Protein AF-A0A7R9LV28-F1 (afdb_monomer_lite)

Sequence (227 aa):
APESDNLCSSLAKISDCIYLNLFDEVILDSGETITSDGQKVIHKRTERRWLGSLKIPFSTLYLNSKIEGTFSLSTPLVLLGYEYDNKSYLLGSDTTTKDTSKQTYLTLFVTIDPSLQLPEPLVIKCDTIESESLELYAKKWQNKLKQEFPNRSIKTLAVNMEAKSVLVCRYLRPLKPPEDFLANFNVTNDIMARLARFVSLIPKVPDSVALPGVCDIWCACDQFLDM

pLDDT: mean 78.21, std 14.03, range [37.19, 95.88]

Organism: NCBI:txid1979941

InterPro domains:
  IPR052434 Tectonic-like complex component protein [PTHR20837] (5-227)

Structure (mmCIF, N/CA/C/O backbone):
data_AF-A0A7R9LV28-F1
#
_entry.id   AF-A0A7R9LV28-F1
#
loop_
_atom_site.group_PDB
_atom_site.id
_atom_site.type_symbol
_atom_site.label_atom_id
_atom_site.label_alt_id
_atom_site.label_comp_id
_atom_site.label_asym_id
_atom_site.label_entity_id
_atom_site.label_seq_id
_atom_site.pdbx_PDB_ins_code
_atom_site.Cartn_x
_atom_site.Cartn_y
_atom_site.Cartn_z
_atom_site.occupancy
_atom_site.B_iso_or_equiv
_atom_site.auth_seq_id
_atom_site.auth_comp_id
_atom_site.auth_asym_id
_atom_site.auth_atom_id
_atom_site.pdbx_PDB_model_num
ATOM 1 N N . ALA A 1 1 ? -14.889 31.385 -2.221 1.00 37.19 1 ALA A N 1
ATOM 2 C CA . ALA A 1 1 ? -14.885 30.833 -3.589 1.00 37.19 1 ALA A CA 1
ATOM 3 C C . ALA A 1 1 ? -14.883 29.313 -3.456 1.00 37.19 1 ALA A C 1
ATOM 5 O O . ALA A 1 1 ? -14.012 28.835 -2.748 1.00 37.19 1 ALA A O 1
ATOM 6 N N . PRO A 1 2 ? -15.859 28.576 -4.015 1.00 40.22 2 PRO A N 1
ATOM 7 C CA . PRO A 1 2 ? -16.052 27.150 -3.729 1.00 40.22 2 PRO A CA 1
ATOM 8 C C . PRO A 1 2 ? -15.358 26.189 -4.718 1.00 40.22 2 PRO A C 1
ATOM 10 O O . PRO A 1 2 ? -15.573 24.985 -4.647 1.00 40.22 2 PRO A O 1
ATOM 13 N N . GLU A 1 3 ? -14.540 26.686 -5.653 1.00 45.78 3 GLU A N 1
ATOM 14 C CA . GLU A 1 3 ? -13.923 25.845 -6.698 1.00 45.78 3 GLU A CA 1
ATOM 15 C C . GLU A 1 3 ? -12.544 25.263 -6.335 1.00 45.78 3 GLU A C 1
ATOM 17 O O . GLU A 1 3 ? -12.123 24.286 -6.950 1.00 45.78 3 GLU A O 1
ATOM 22 N N . SER A 1 4 ? -11.849 25.797 -5.322 1.00 50.22 4 SER A N 1
ATOM 23 C CA . SER A 1 4 ? -10.518 25.312 -4.911 1.00 50.22 4 SER A CA 1
ATOM 24 C C . SER A 1 4 ? -10.549 23.927 -4.260 1.00 50.22 4 SER A C 1
ATOM 26 O O . SER A 1 4 ? -9.653 23.111 -4.478 1.00 50.22 4 SER A O 1
ATOM 28 N N . ASP A 1 5 ? -11.602 23.636 -3.499 1.00 48.91 5 ASP A N 1
ATOM 29 C CA . ASP A 1 5 ? -11.660 22.446 -2.641 1.00 48.91 5 ASP A CA 1
ATOM 30 C C . ASP A 1 5 ? -11.981 21.176 -3.457 1.00 48.91 5 ASP A C 1
ATOM 32 O O . ASP A 1 5 ? -11.584 20.055 -3.116 1.00 48.91 5 ASP A O 1
ATOM 36 N N . ASN A 1 6 ? -12.625 21.357 -4.615 1.00 54.28 6 ASN A N 1
ATOM 37 C CA . ASN A 1 6 ? -12.950 20.281 -5.553 1.00 54.28 6 ASN A CA 1
ATOM 38 C C . ASN A 1 6 ? -11.723 19.783 -6.339 1.00 54.28 6 ASN A C 1
ATOM 40 O O . ASN A 1 6 ? -11.687 18.621 -6.750 1.00 54.28 6 ASN A O 1
ATOM 44 N N . LEU A 1 7 ? -10.695 20.620 -6.525 1.00 59.03 7 LEU A N 1
ATOM 45 C CA . LEU A 1 7 ? -9.478 20.251 -7.257 1.00 59.03 7 LEU A CA 1
ATOM 46 C C . LEU A 1 7 ? -8.587 19.312 -6.431 1.00 59.03 7 LEU A C 1
ATOM 48 O O . LEU A 1 7 ? -8.168 18.273 -6.936 1.00 59.03 7 LEU A O 1
ATOM 52 N N . CYS A 1 8 ? -8.360 19.609 -5.148 1.00 56.81 8 CYS A N 1
ATOM 53 C CA . CYS A 1 8 ? -7.487 18.801 -4.281 1.00 56.81 8 CYS A CA 1
ATOM 54 C C . CYS A 1 8 ? -8.048 17.392 -4.027 1.00 56.81 8 CYS A C 1
ATOM 56 O O . CYS A 1 8 ? -7.330 16.393 -4.098 1.00 56.81 8 CYS A O 1
ATOM 58 N N . SER A 1 9 ? -9.360 17.293 -3.796 1.00 58.88 9 SER A N 1
ATOM 59 C CA . SER A 1 9 ? -10.040 16.004 -3.618 1.00 58.88 9 SER A CA 1
ATOM 60 C C . SER A 1 9 ? -10.085 15.167 -4.904 1.00 58.88 9 SER A C 1
ATOM 62 O O . SER A 1 9 ? -10.098 13.938 -4.831 1.00 58.88 9 SER A O 1
ATOM 64 N N . SER A 1 10 ? -10.065 15.809 -6.077 1.00 61.66 10 SER A N 1
ATOM 65 C CA . SER A 1 10 ? -9.986 15.135 -7.379 1.00 61.66 10 SER A CA 1
ATOM 66 C C . SER A 1 10 ? -8.561 14.683 -7.711 1.00 61.66 10 SER A C 1
ATOM 68 O O . SER A 1 10 ? -8.381 13.565 -8.186 1.00 61.66 10 SER A O 1
ATOM 70 N N . LEU A 1 11 ? -7.544 15.491 -7.388 1.00 63.56 11 LEU A N 1
ATOM 71 C CA . LEU A 1 11 ? -6.124 15.153 -7.570 1.00 63.56 11 LEU A CA 1
ATOM 72 C C . LEU A 1 11 ? -5.715 13.915 -6.759 1.00 63.56 11 LEU A C 1
ATOM 74 O O . LEU A 1 11 ? -4.973 13.071 -7.255 1.00 63.56 11 LEU A O 1
ATOM 78 N N . ALA A 1 12 ? -6.261 13.751 -5.550 1.00 60.94 12 ALA A N 1
ATOM 79 C CA . ALA A 1 12 ? -6.048 12.555 -4.732 1.00 60.94 12 ALA A CA 1
ATOM 80 C C . ALA A 1 12 ? -6.629 11.267 -5.354 1.00 60.94 12 ALA A C 1
ATOM 82 O O . ALA A 1 12 ? -6.190 10.168 -5.016 1.00 60.94 12 ALA A O 1
ATOM 83 N N . LYS A 1 13 ? -7.613 11.389 -6.254 1.00 64.69 13 LYS A N 1
ATOM 84 C CA . LYS A 1 13 ? -8.280 10.261 -6.926 1.00 64.69 13 LYS A CA 1
ATOM 85 C C . LYS A 1 13 ? -7.631 9.887 -8.260 1.00 64.69 13 LYS A C 1
ATOM 87 O O . LYS A 1 13 ? -8.055 8.913 -8.878 1.00 64.69 13 LYS A O 1
ATOM 92 N N . ILE A 1 14 ? -6.620 10.631 -8.707 1.00 73.81 14 ILE A N 1
ATOM 93 C CA . ILE A 1 14 ? -5.910 10.341 -9.953 1.00 73.81 14 ILE A CA 1
ATOM 94 C C . ILE A 1 14 ? -5.109 9.044 -9.792 1.00 73.81 14 ILE A C 1
ATOM 96 O O . ILE A 1 14 ? -4.224 8.933 -8.944 1.00 73.81 14 ILE A O 1
ATOM 100 N N . SER A 1 15 ? -5.412 8.063 -10.643 1.00 74.62 15 SER A N 1
ATOM 101 C CA . SER A 1 15 ? -4.705 6.779 -10.725 1.00 74.62 15 SER A CA 1
ATOM 102 C C . SER A 1 15 ? -3.521 6.793 -11.698 1.00 74.62 15 SER A C 1
ATOM 104 O O . SER A 1 15 ? -2.947 5.741 -11.992 1.00 74.62 15 SER A O 1
ATOM 106 N N . ASP A 1 16 ? -3.165 7.962 -12.226 1.00 84.56 16 ASP A N 1
ATOM 107 C CA . ASP A 1 16 ? -2.101 8.095 -13.213 1.00 84.56 16 ASP A CA 1
ATOM 108 C C . ASP A 1 16 ? -0.735 7.755 -12.623 1.00 84.56 16 ASP A C 1
ATOM 110 O O . ASP A 1 16 ? -0.469 7.857 -11.421 1.00 84.56 16 ASP A O 1
ATOM 114 N N . CYS A 1 17 ? 0.150 7.310 -13.505 1.00 89.00 17 CYS A N 1
ATOM 115 C CA . CYS A 1 17 ? 1.498 6.906 -13.155 1.00 89.00 17 CYS A CA 1
ATOM 116 C C . CYS A 1 17 ? 2.500 7.653 -14.028 1.00 89.00 17 CYS A C 1
ATOM 118 O O . CYS A 1 17 ? 2.317 7.789 -15.236 1.00 89.00 17 CYS A O 1
ATOM 120 N N . ILE A 1 18 ? 3.585 8.084 -13.401 1.00 90.50 18 ILE A N 1
ATOM 121 C CA . ILE A 1 18 ? 4.767 8.611 -14.061 1.00 90.50 18 ILE A CA 1
ATOM 122 C C . ILE A 1 18 ? 5.617 7.412 -14.477 1.00 90.50 18 ILE A C 1
ATOM 124 O O . ILE A 1 18 ? 5.968 6.566 -13.648 1.00 90.50 18 ILE A O 1
ATOM 128 N N . TYR A 1 19 ? 5.932 7.336 -15.766 1.00 92.69 19 TYR A N 1
ATOM 129 C CA . TYR A 1 19 ? 6.785 6.298 -16.332 1.00 92.69 19 TYR A CA 1
ATOM 130 C C . TYR A 1 19 ? 8.141 6.894 -16.682 1.00 92.69 19 TYR A C 1
ATOM 132 O O . TYR A 1 19 ? 8.235 7.833 -17.470 1.00 92.69 19 TYR A O 1
ATOM 140 N N . LEU A 1 20 ? 9.195 6.322 -16.114 1.00 92.62 20 LEU A N 1
ATOM 141 C CA . LEU A 1 20 ? 10.574 6.649 -16.438 1.00 92.62 20 LEU A CA 1
ATOM 142 C C . LEU A 1 20 ? 11.165 5.455 -17.176 1.00 92.62 20 LEU A C 1
ATOM 144 O O . LEU A 1 20 ? 11.307 4.377 -16.605 1.00 92.62 20 LEU A O 1
ATOM 148 N N . ASN A 1 21 ? 11.473 5.640 -18.454 1.00 92.88 21 ASN A N 1
ATOM 149 C CA . ASN A 1 21 ? 12.026 4.592 -19.303 1.00 92.88 21 ASN A CA 1
ATOM 150 C C . ASN A 1 21 ? 13.490 4.904 -19.599 1.00 92.88 21 ASN A C 1
ATOM 152 O O . ASN A 1 21 ? 13.803 5.976 -20.117 1.00 92.88 21 ASN A O 1
ATOM 156 N N . LEU A 1 22 ? 14.370 3.959 -19.282 1.00 91.31 22 LEU A N 1
ATOM 157 C CA . LEU A 1 22 ? 15.793 4.059 -19.562 1.00 91.31 22 LEU A CA 1
ATOM 158 C C . LEU A 1 22 ? 16.082 3.431 -20.925 1.00 91.31 22 LEU A C 1
ATOM 160 O O . LEU A 1 22 ? 15.757 2.263 -21.157 1.00 91.31 22 LEU A O 1
ATOM 164 N N . PHE A 1 23 ? 16.714 4.202 -21.806 1.00 90.75 23 PHE A N 1
ATOM 165 C CA . PHE A 1 23 ? 17.179 3.736 -23.105 1.00 90.75 23 PHE A CA 1
ATOM 166 C C . PHE A 1 23 ? 18.669 4.021 -23.266 1.00 90.75 23 PHE A C 1
ATOM 168 O O . PHE A 1 23 ? 19.149 5.062 -22.825 1.00 90.75 23 PHE A O 1
ATOM 175 N N . ASP A 1 24 ? 19.362 3.112 -23.937 1.00 88.69 24 ASP A N 1
ATOM 176 C CA . ASP A 1 24 ? 20.689 3.339 -24.494 1.00 88.69 24 ASP A CA 1
ATOM 177 C C . ASP A 1 24 ? 20.551 3.815 -25.947 1.00 88.69 24 ASP A C 1
ATOM 179 O O . ASP A 1 24 ? 19.857 3.182 -26.751 1.00 88.69 24 ASP A O 1
ATOM 183 N N . GLU A 1 25 ? 21.161 4.952 -26.271 1.00 89.31 25 GLU A N 1
ATOM 184 C CA . GLU A 1 25 ? 21.106 5.561 -27.600 1.00 89.31 25 GLU A CA 1
ATOM 185 C C . GLU A 1 25 ? 22.371 5.204 -28.383 1.00 89.31 25 GLU A C 1
ATOM 187 O O . GLU A 1 25 ? 23.469 5.657 -28.069 1.00 89.31 25 GLU A O 1
ATOM 192 N N . VAL A 1 26 ? 22.208 4.393 -29.429 1.00 85.62 26 VAL A N 1
ATOM 193 C CA . VAL A 1 26 ? 23.308 3.896 -30.261 1.00 85.62 26 VAL A CA 1
ATOM 194 C C . VAL A 1 26 ? 23.166 4.458 -31.670 1.00 85.62 26 VAL A C 1
ATOM 196 O O . VAL A 1 26 ? 22.122 4.319 -32.305 1.00 85.62 26 VAL A O 1
ATOM 199 N N . ILE A 1 27 ? 24.227 5.080 -32.181 1.00 85.56 27 ILE A N 1
ATOM 200 C CA . ILE A 1 27 ? 24.279 5.602 -33.550 1.00 85.56 27 ILE A CA 1
ATOM 201 C C . ILE A 1 27 ? 24.947 4.546 -34.433 1.00 85.56 27 ILE A C 1
ATOM 203 O O . ILE A 1 27 ? 26.112 4.211 -34.231 1.00 85.56 27 ILE A O 1
ATOM 207 N N . LEU A 1 28 ? 24.206 4.017 -35.403 1.00 79.62 28 LEU A N 1
ATOM 208 C CA . LEU A 1 28 ? 24.693 3.066 -36.396 1.00 79.62 28 LEU A CA 1
ATOM 209 C C . LEU A 1 28 ? 24.922 3.771 -37.730 1.00 79.62 28 LEU A C 1
ATOM 211 O O . LEU A 1 28 ? 24.006 4.374 -38.293 1.00 79.62 28 LEU A O 1
ATOM 215 N N . ASP A 1 29 ? 26.121 3.636 -38.280 1.00 78.44 29 ASP A N 1
ATOM 216 C CA . ASP A 1 29 ? 26.412 4.095 -39.634 1.00 78.44 29 ASP A CA 1
ATOM 217 C C . ASP A 1 29 ? 25.862 3.058 -40.629 1.00 78.44 29 ASP A C 1
ATOM 219 O O . ASP A 1 29 ? 26.406 1.969 -40.814 1.00 78.44 29 ASP A O 1
ATOM 223 N N . SER A 1 30 ? 24.733 3.381 -41.256 1.00 63.47 30 SER A N 1
ATOM 224 C CA . SER A 1 30 ? 24.089 2.580 -42.301 1.00 63.47 30 SER A CA 1
ATOM 225 C C . SER A 1 30 ? 24.768 2.816 -43.651 1.00 63.47 30 SER A C 1
ATOM 227 O O . SER A 1 30 ? 24.154 3.316 -44.585 1.00 63.47 30 SER A O 1
ATOM 229 N N . GLY A 1 31 ? 26.045 2.447 -43.748 1.00 62.38 31 GLY A N 1
ATOM 230 C CA . GLY A 1 31 ? 26.800 2.435 -45.000 1.00 62.38 31 GLY A CA 1
ATOM 231 C C . GLY A 1 31 ? 27.004 3.799 -45.672 1.00 62.38 31 GLY A C 1
ATOM 232 O O . GLY A 1 31 ? 26.450 4.834 -45.298 1.00 62.38 31 GLY A O 1
ATOM 233 N N . GLU A 1 32 ? 27.857 3.786 -46.691 1.00 62.47 32 GLU A N 1
ATOM 234 C CA . GLU A 1 32 ? 28.204 4.958 -47.487 1.00 62.47 32 GLU A CA 1
ATOM 235 C C . GLU A 1 32 ? 27.597 4.782 -48.878 1.00 62.47 32 GLU A C 1
ATOM 237 O O . GLU A 1 32 ? 27.929 3.834 -49.589 1.00 62.47 32 GLU A O 1
ATOM 242 N N . THR A 1 33 ? 26.705 5.684 -49.279 1.00 61.28 33 THR A N 1
ATOM 243 C CA . THR A 1 33 ? 26.188 5.717 -50.651 1.00 61.28 33 THR A CA 1
ATOM 244 C C . THR A 1 33 ? 26.814 6.891 -51.383 1.00 61.28 33 THR A C 1
ATOM 246 O O . THR A 1 33 ? 26.718 8.039 -50.941 1.00 61.28 33 THR A O 1
ATOM 249 N N . ILE A 1 34 ? 27.472 6.603 -52.503 1.00 61.12 34 ILE A N 1
ATOM 250 C CA . ILE A 1 34 ? 27.993 7.624 -53.411 1.00 61.12 34 ILE A CA 1
ATOM 251 C C . ILE A 1 34 ? 26.838 8.013 -54.336 1.00 61.12 34 ILE A C 1
ATOM 253 O O . ILE A 1 34 ? 26.298 7.159 -55.040 1.00 61.12 34 ILE A O 1
ATOM 257 N N . THR A 1 35 ? 26.420 9.277 -54.302 1.00 63.72 35 THR A N 1
ATOM 258 C CA . THR A 1 35 ? 25.420 9.790 -55.247 1.00 63.72 35 THR A CA 1
ATOM 259 C C . THR A 1 35 ? 26.025 9.897 -56.649 1.00 63.72 35 THR A C 1
ATOM 261 O O . THR A 1 35 ? 27.246 9.918 -56.810 1.00 63.72 35 THR A O 1
ATOM 264 N N . SER A 1 36 ? 25.184 9.982 -57.684 1.00 61.97 36 SER A N 1
ATOM 265 C CA . SER A 1 36 ? 25.622 10.115 -59.086 1.00 61.97 36 SER A CA 1
ATOM 266 C C . SER A 1 36 ? 26.567 11.299 -59.339 1.00 61.97 36 SER A C 1
ATOM 268 O O . SER A 1 36 ? 27.331 11.266 -60.298 1.00 61.97 36 SER A O 1
ATOM 270 N N . ASP A 1 37 ? 26.559 12.296 -58.449 1.00 70.19 37 ASP A N 1
ATOM 271 C CA . ASP A 1 37 ? 27.374 13.515 -58.517 1.00 70.19 37 ASP A CA 1
ATOM 272 C C . ASP A 1 37 ? 28.706 13.398 -57.741 1.00 70.19 37 ASP A C 1
ATOM 274 O O . ASP A 1 37 ? 29.388 14.393 -57.497 1.00 70.19 37 ASP A O 1
ATOM 278 N N . GLY A 1 38 ? 29.087 12.188 -57.314 1.00 67.06 38 GLY A N 1
ATOM 279 C CA . GLY A 1 38 ? 30.355 11.919 -56.625 1.00 67.06 38 GLY A CA 1
ATOM 280 C C . GLY A 1 38 ? 30.395 12.371 -55.162 1.00 67.06 38 GLY A C 1
ATOM 281 O O . GLY A 1 38 ? 31.453 12.323 -54.533 1.00 67.06 38 GLY A O 1
ATOM 282 N N . GLN A 1 39 ? 29.261 12.794 -54.595 1.00 62.56 39 GLN A N 1
ATOM 283 C CA . GLN A 1 39 ? 29.174 13.171 -53.187 1.00 62.56 39 GLN A CA 1
ATOM 284 C C . GLN A 1 39 ? 28.935 11.942 -52.311 1.00 62.56 39 GLN A C 1
ATOM 286 O O . GLN A 1 39 ? 28.084 11.092 -52.581 1.00 62.56 39 GLN A O 1
ATOM 291 N N . LYS A 1 40 ? 29.707 11.859 -51.230 1.00 65.62 40 LYS A N 1
ATOM 292 C CA . LYS A 1 40 ? 29.640 10.775 -50.256 1.00 65.62 40 LYS A CA 1
ATOM 293 C C . LYS A 1 40 ? 28.579 11.103 -49.207 1.00 65.62 40 LYS A C 1
ATOM 295 O O . LYS A 1 40 ? 28.798 11.970 -48.364 1.00 65.62 40 LYS A O 1
ATOM 300 N N . VAL A 1 41 ? 27.438 10.418 -49.255 1.00 69.94 41 VAL A N 1
ATOM 301 C CA . VAL A 1 41 ? 26.368 10.566 -48.261 1.00 69.94 41 VAL A CA 1
ATOM 302 C C . VAL A 1 41 ? 26.508 9.449 -47.231 1.00 69.94 41 VAL A C 1
ATOM 304 O O . VAL A 1 41 ? 26.434 8.267 -47.566 1.00 69.94 41 VAL A O 1
ATOM 307 N N . ILE A 1 42 ? 26.752 9.834 -45.977 1.00 72.25 42 ILE A N 1
ATOM 308 C CA . ILE A 1 42 ? 26.813 8.911 -44.839 1.00 72.25 42 ILE A CA 1
ATOM 309 C C . ILE A 1 42 ? 25.424 8.873 -44.210 1.00 72.25 42 ILE A C 1
ATOM 311 O O . ILE A 1 42 ? 24.957 9.877 -43.666 1.00 72.25 42 ILE A O 1
ATOM 315 N N . HIS A 1 43 ? 24.766 7.719 -44.267 1.00 74.12 43 HIS A N 1
ATOM 316 C CA . HIS A 1 43 ? 23.484 7.530 -43.602 1.00 74.12 43 HIS A CA 1
ATOM 317 C C . HIS A 1 43 ? 23.723 7.082 -42.161 1.00 74.12 43 HIS A C 1
ATOM 319 O O . HIS A 1 43 ? 24.151 5.961 -41.920 1.00 74.12 43 HIS A O 1
ATOM 325 N N . LYS A 1 44 ? 23.435 7.948 -41.186 1.00 79.38 44 LYS A N 1
ATOM 326 C CA . LYS A 1 44 ? 23.453 7.581 -39.763 1.00 79.38 44 LYS A CA 1
ATOM 327 C C . LYS A 1 44 ? 22.041 7.259 -39.293 1.00 79.38 44 LYS A C 1
ATOM 329 O O . LYS A 1 44 ? 21.120 8.035 -39.539 1.00 79.38 44 LYS A O 1
ATOM 334 N N . ARG A 1 45 ? 21.868 6.129 -38.609 1.00 79.19 45 ARG A N 1
ATOM 335 C CA . ARG A 1 45 ? 20.614 5.708 -37.980 1.00 79.19 45 ARG A CA 1
ATOM 336 C C . ARG A 1 45 ? 20.796 5.671 -36.470 1.00 79.19 45 ARG A C 1
ATOM 338 O O . ARG A 1 45 ? 21.621 4.922 -35.964 1.00 79.19 45 ARG A O 1
ATOM 345 N N . THR A 1 46 ? 19.987 6.438 -35.755 1.00 84.62 46 THR A N 1
ATOM 346 C CA . THR A 1 46 ? 19.921 6.377 -34.293 1.00 84.62 46 THR A CA 1
ATOM 347 C C . THR A 1 46 ? 18.949 5.280 -33.861 1.00 84.62 46 THR A C 1
ATOM 349 O O . THR A 1 46 ? 17.792 5.266 -34.287 1.00 84.62 46 THR A O 1
ATOM 352 N N . GLU A 1 47 ? 19.399 4.372 -33.001 1.00 85.69 47 GLU A N 1
ATOM 353 C CA . GLU A 1 47 ? 18.583 3.349 -32.349 1.00 85.69 47 GLU A CA 1
ATOM 354 C C . GLU A 1 47 ? 18.499 3.604 -30.842 1.00 85.69 47 GLU A C 1
ATOM 356 O O . GLU A 1 47 ? 19.462 4.045 -30.219 1.00 85.69 47 GLU A O 1
ATOM 361 N N . ARG A 1 48 ? 17.340 3.306 -30.243 1.00 87.50 48 ARG A N 1
ATOM 362 C CA . ARG A 1 48 ? 17.113 3.398 -28.794 1.00 87.50 48 ARG A CA 1
ATOM 363 C C . ARG A 1 48 ? 16.818 2.012 -28.242 1.00 87.50 48 ARG A C 1
ATOM 365 O O . ARG A 1 48 ? 15.748 1.460 -28.499 1.00 87.50 48 ARG A O 1
ATOM 372 N N . ARG A 1 49 ? 17.759 1.444 -27.492 1.00 88.19 49 ARG A N 1
ATOM 373 C CA . ARG A 1 49 ? 17.636 0.123 -26.864 1.00 88.19 49 ARG A CA 1
ATOM 374 C C . ARG A 1 49 ? 17.086 0.285 -25.459 1.00 88.19 49 ARG A C 1
ATOM 376 O O . ARG A 1 49 ? 17.673 0.981 -24.644 1.00 88.19 49 ARG A O 1
ATOM 383 N N . TRP A 1 50 ? 15.944 -0.325 -25.174 1.00 89.12 50 TRP A N 1
ATOM 384 C CA . TRP A 1 50 ? 15.316 -0.215 -23.859 1.00 89.12 50 TRP A CA 1
ATOM 385 C C . TRP A 1 50 ? 16.054 -1.069 -22.820 1.00 89.12 50 TRP A C 1
ATOM 387 O O . TRP A 1 50 ? 16.262 -2.261 -23.040 1.00 89.12 50 TRP A O 1
ATOM 397 N N . LEU A 1 51 ? 16.429 -0.462 -21.693 1.00 88.81 51 LEU A N 1
ATOM 398 C CA . LEU A 1 51 ? 17.171 -1.114 -20.607 1.00 88.81 51 LEU A CA 1
ATOM 399 C C . LEU A 1 51 ? 16.295 -1.423 -19.392 1.00 88.81 51 LEU A C 1
ATOM 401 O O . LEU A 1 51 ? 16.565 -2.374 -18.662 1.00 88.81 51 LEU A O 1
ATOM 405 N N . GLY A 1 52 ? 15.249 -0.632 -19.164 1.00 90.56 52 GLY A N 1
ATOM 406 C CA . GLY A 1 52 ? 14.339 -0.837 -18.047 1.00 90.56 52 GLY A CA 1
ATOM 407 C C . GLY A 1 52 ? 13.347 0.302 -17.862 1.00 90.56 52 GLY A C 1
ATOM 408 O O . GLY A 1 52 ? 13.433 1.351 -18.505 1.00 90.56 52 GLY A O 1
ATOM 409 N N . SER A 1 53 ? 12.393 0.090 -16.962 1.00 93.19 53 SER A N 1
ATOM 410 C CA . SER A 1 53 ? 11.371 1.079 -16.619 1.00 93.19 53 SER A CA 1
ATOM 411 C C . SER A 1 53 ? 11.186 1.217 -15.114 1.00 93.19 53 SER A C 1
ATOM 413 O O . SER A 1 53 ? 11.364 0.263 -14.358 1.00 93.19 53 SER A O 1
ATOM 415 N N . LEU A 1 54 ? 10.794 2.408 -14.681 1.00 93.56 54 LEU A N 1
ATOM 416 C CA . LEU A 1 54 ? 10.341 2.697 -13.330 1.00 93.56 54 LEU A CA 1
ATOM 417 C C . LEU A 1 54 ? 8.955 3.331 -13.406 1.00 93.56 54 LEU A C 1
ATOM 419 O O . LEU A 1 54 ? 8.717 4.254 -14.186 1.00 93.56 54 LEU A O 1
ATOM 423 N N . LYS A 1 55 ? 8.043 2.820 -12.583 1.00 92.88 55 LYS A N 1
ATOM 424 C CA . LYS A 1 55 ? 6.663 3.288 -12.488 1.00 92.88 55 LYS A CA 1
ATOM 425 C C . LYS A 1 55 ? 6.451 3.920 -11.119 1.00 92.88 55 LYS A C 1
ATOM 427 O O . LYS A 1 55 ? 6.542 3.229 -10.108 1.00 92.88 55 LYS A O 1
ATOM 432 N N . ILE A 1 56 ? 6.135 5.211 -11.098 1.00 90.44 56 ILE A N 1
ATOM 433 C CA . ILE A 1 56 ? 5.853 5.965 -9.874 1.00 90.44 56 ILE A CA 1
ATOM 434 C C . ILE A 1 56 ? 4.399 6.447 -9.937 1.00 90.44 56 ILE A C 1
ATOM 436 O O . ILE A 1 56 ? 4.077 7.259 -10.804 1.00 90.44 56 ILE A O 1
ATOM 440 N N . PRO A 1 57 ? 3.494 5.971 -9.064 1.00 89.56 57 PRO A N 1
ATOM 441 C CA . PRO A 1 57 ? 2.135 6.502 -8.994 1.00 89.56 57 PRO A CA 1
ATOM 442 C C . PRO A 1 57 ? 2.147 8.001 -8.677 1.00 89.56 57 PRO A C 1
ATOM 444 O O . PRO A 1 57 ? 2.844 8.437 -7.757 1.00 89.56 57 PRO A O 1
ATOM 447 N N . PHE A 1 58 ? 1.354 8.793 -9.404 1.00 86.50 58 PHE A N 1
ATOM 448 C CA . PHE A 1 58 ? 1.276 10.239 -9.180 1.00 86.50 58 PHE A CA 1
ATOM 449 C C . PHE A 1 58 ? 0.827 10.562 -7.750 1.00 86.50 58 PHE A C 1
ATOM 451 O O . PHE A 1 58 ? 1.371 11.469 -7.128 1.00 86.50 58 PHE A O 1
ATOM 458 N N . SER A 1 59 ? -0.080 9.760 -7.186 1.00 81.44 59 SER A N 1
ATOM 459 C CA . SER A 1 59 ? -0.529 9.883 -5.795 1.00 81.44 59 SER A CA 1
ATOM 460 C C . SER A 1 59 ? 0.621 9.848 -4.784 1.00 81.44 59 SER A C 1
ATOM 462 O O . SER A 1 59 ? 0.600 10.592 -3.808 1.00 81.44 59 SER A O 1
ATOM 464 N N . THR A 1 60 ? 1.664 9.045 -5.024 1.00 82.75 60 THR A N 1
ATOM 465 C CA . THR A 1 60 ? 2.851 8.999 -4.159 1.00 82.75 60 THR A CA 1
ATOM 466 C C . THR A 1 60 ? 3.628 10.309 -4.204 1.00 82.75 60 THR A C 1
ATOM 468 O O . THR A 1 60 ? 4.078 10.781 -3.161 1.00 82.75 60 THR A O 1
ATOM 471 N N . LEU A 1 61 ? 3.777 10.907 -5.388 1.00 86.00 61 LEU A N 1
ATOM 472 C CA . LEU A 1 61 ? 4.468 12.185 -5.546 1.00 86.00 61 LEU A CA 1
ATOM 473 C C . LEU A 1 61 ? 3.627 13.345 -4.992 1.00 86.00 61 LEU A C 1
ATOM 475 O O . LEU A 1 61 ? 4.166 14.222 -4.325 1.00 86.00 61 LEU A O 1
ATOM 479 N N . TYR A 1 62 ? 2.311 13.312 -5.207 1.00 82.44 62 TYR A N 1
ATOM 480 C CA . TYR A 1 62 ? 1.370 14.308 -4.704 1.00 82.44 62 TYR A CA 1
ATOM 481 C C . TYR A 1 62 ? 1.307 14.329 -3.172 1.00 82.44 62 TYR A C 1
ATOM 483 O O . TYR A 1 62 ? 1.398 15.400 -2.584 1.00 82.44 62 TYR A O 1
ATOM 491 N N . LEU A 1 63 ? 1.222 13.162 -2.518 1.00 78.44 63 LEU A N 1
ATOM 492 C CA . LEU A 1 63 ? 1.122 13.069 -1.055 1.00 78.44 63 LEU A CA 1
ATOM 493 C C . LEU A 1 63 ? 2.433 13.397 -0.327 1.00 78.44 63 LEU A C 1
ATOM 495 O O . LEU A 1 63 ? 2.396 13.936 0.776 1.00 78.44 63 LEU A O 1
ATOM 499 N N . ASN A 1 64 ? 3.584 13.058 -0.917 1.00 79.62 64 ASN A N 1
ATOM 500 C CA . ASN A 1 64 ? 4.889 13.269 -0.280 1.00 79.62 64 ASN A CA 1
ATOM 501 C C . ASN A 1 64 ? 5.567 14.585 -0.695 1.00 79.62 64 ASN A C 1
ATOM 503 O O . ASN A 1 64 ? 6.592 14.941 -0.110 1.00 79.62 64 ASN A O 1
ATOM 507 N N . SER A 1 65 ? 5.039 15.288 -1.706 1.00 81.00 65 SER A N 1
ATOM 508 C CA . SER A 1 65 ? 5.583 16.495 -2.367 1.00 81.00 65 SER A CA 1
ATOM 509 C C . SER A 1 65 ? 6.958 16.334 -3.032 1.00 81.00 65 SER A C 1
ATOM 511 O O . SER A 1 65 ? 7.277 17.034 -3.995 1.00 81.00 65 SER A O 1
ATOM 513 N N . LYS A 1 66 ? 7.781 15.412 -2.531 1.00 87.88 66 LYS A N 1
ATOM 514 C CA . LYS A 1 66 ? 9.107 15.066 -3.018 1.00 87.88 66 LYS A CA 1
ATOM 515 C C . LYS A 1 66 ? 9.341 13.565 -2.908 1.00 87.88 66 LYS A C 1
ATOM 517 O O . LYS A 1 66 ? 8.912 12.919 -1.952 1.00 87.88 66 LYS A O 1
ATOM 522 N N . ILE A 1 67 ? 10.068 13.028 -3.874 1.00 89.38 67 ILE A N 1
ATOM 523 C CA . ILE A 1 67 ? 10.567 11.658 -3.874 1.00 89.38 67 ILE A CA 1
ATOM 524 C C . ILE A 1 67 ? 12.069 11.740 -4.111 1.00 89.38 67 ILE A C 1
ATOM 526 O O . ILE A 1 67 ? 12.512 12.238 -5.141 1.00 89.38 67 ILE A O 1
ATOM 530 N N . GLU A 1 68 ? 12.843 11.252 -3.151 1.00 92.12 68 GLU A N 1
ATOM 531 C CA . GLU A 1 68 ? 14.299 11.216 -3.214 1.00 92.12 68 GLU A CA 1
ATOM 532 C C . GLU A 1 68 ? 14.766 9.826 -2.799 1.00 92.12 68 GLU A C 1
ATOM 534 O O . GLU A 1 68 ? 14.352 9.312 -1.757 1.00 92.12 68 GLU A O 1
ATOM 539 N N . GLY A 1 69 ? 15.594 9.196 -3.625 1.00 88.56 69 GLY A N 1
ATOM 540 C CA . GLY A 1 69 ? 16.122 7.881 -3.302 1.00 88.56 69 GLY A CA 1
ATOM 541 C C . GLY A 1 69 ? 16.716 7.143 -4.488 1.00 88.56 69 GLY A C 1
ATOM 542 O O . GLY A 1 69 ? 16.770 7.640 -5.612 1.00 88.56 69 GLY A O 1
ATOM 543 N N . THR A 1 70 ? 17.173 5.927 -4.202 1.00 89.31 70 THR A N 1
ATOM 544 C CA . THR A 1 70 ? 17.682 4.984 -5.199 1.00 89.31 70 THR A CA 1
ATOM 545 C C . THR A 1 70 ? 16.621 3.921 -5.449 1.00 89.31 70 THR A C 1
ATOM 547 O O . THR A 1 70 ? 16.229 3.207 -4.528 1.00 89.31 70 THR A O 1
ATOM 550 N N . PHE A 1 71 ? 16.153 3.824 -6.690 1.00 90.12 71 PHE A N 1
ATOM 551 C CA . PHE A 1 71 ? 15.068 2.935 -7.092 1.00 90.12 71 PHE A CA 1
ATOM 552 C C . PHE A 1 71 ? 15.598 1.839 -8.006 1.00 90.12 71 PHE A C 1
ATOM 554 O O . PHE A 1 71 ? 16.390 2.110 -8.908 1.00 90.12 71 PHE A O 1
ATOM 561 N N . SER A 1 72 ? 15.156 0.600 -7.799 1.00 89.62 72 SER A N 1
ATOM 562 C CA . SER A 1 72 ? 15.434 -0.479 -8.742 1.00 89.62 72 SER A CA 1
ATOM 563 C C . SER A 1 72 ? 14.534 -0.358 -9.971 1.00 89.62 72 SER A C 1
ATOM 565 O O . SER A 1 72 ? 13.329 -0.117 -9.870 1.00 89.62 72 SER A O 1
ATOM 567 N N . LEU A 1 73 ? 15.128 -0.518 -11.152 1.00 90.19 73 LEU A N 1
ATOM 568 C CA . LEU A 1 73 ? 14.404 -0.542 -12.416 1.00 90.19 73 LEU A CA 1
ATOM 569 C C . LEU A 1 73 ? 13.817 -1.935 -12.663 1.00 90.19 73 LEU A C 1
ATOM 571 O O . LEU A 1 73 ? 14.436 -2.959 -12.366 1.00 90.19 73 LEU A O 1
ATOM 575 N N . SER A 1 74 ? 12.638 -1.972 -13.278 1.00 90.00 74 SER A N 1
ATOM 576 C CA . SER A 1 74 ? 12.102 -3.173 -13.908 1.00 90.00 74 SER A CA 1
ATOM 577 C C . SER A 1 74 ? 12.819 -3.370 -15.241 1.00 90.00 74 SER A C 1
ATOM 579 O O . SER A 1 74 ? 12.503 -2.712 -16.236 1.00 90.00 74 SER A O 1
ATOM 581 N N . TH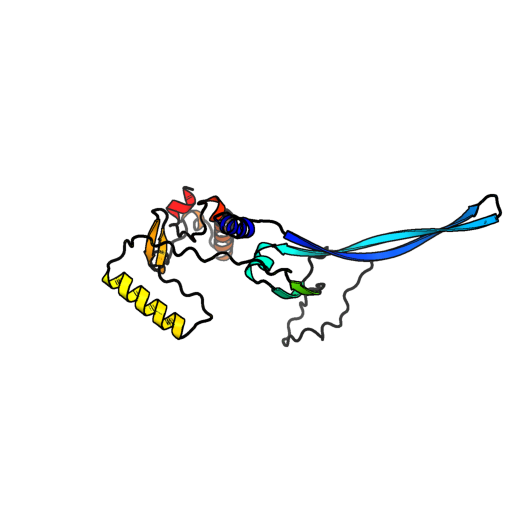R A 1 75 ? 13.837 -4.226 -15.227 1.00 87.62 75 THR A N 1
ATOM 582 C CA . THR A 1 75 ? 14.628 -4.613 -16.397 1.00 87.62 75 THR A CA 1
ATOM 583 C C . THR A 1 75 ? 14.093 -5.923 -16.994 1.00 87.62 75 THR A C 1
ATOM 585 O O . THR A 1 75 ? 13.456 -6.714 -16.288 1.00 87.62 75 THR A O 1
ATOM 588 N N . PRO A 1 76 ? 14.297 -6.178 -18.299 1.00 83.56 76 PRO A N 1
ATOM 589 C CA . PRO A 1 76 ? 13.950 -7.463 -18.892 1.00 83.56 76 PRO A CA 1
ATOM 590 C C . PRO A 1 76 ? 14.854 -8.571 -18.338 1.00 83.56 76 PRO A C 1
ATOM 592 O O . PRO A 1 76 ? 15.990 -8.324 -17.938 1.00 83.56 76 PRO A O 1
ATOM 595 N N . LEU A 1 77 ? 14.368 -9.817 -18.373 1.00 77.38 77 LEU A N 1
ATOM 596 C CA . LEU A 1 77 ? 15.106 -10.980 -17.857 1.00 77.38 77 LEU A CA 1
ATOM 597 C C . LEU A 1 77 ? 16.461 -11.196 -18.551 1.00 77.38 77 LEU A C 1
ATOM 599 O O . LEU A 1 77 ? 17.384 -11.734 -17.946 1.00 77.38 77 LEU A O 1
ATOM 603 N N . VAL A 1 78 ? 16.575 -10.786 -19.817 1.00 80.94 78 VAL A N 1
ATOM 604 C CA . VAL A 1 78 ? 17.795 -10.903 -20.619 1.00 80.94 78 VAL A CA 1
ATOM 605 C C . VAL A 1 78 ? 18.049 -9.577 -21.330 1.00 80.94 78 VAL A C 1
ATOM 607 O O . VAL A 1 78 ? 17.224 -9.132 -22.126 1.00 80.94 78 VAL A O 1
ATOM 610 N N . LEU A 1 79 ? 19.205 -8.967 -21.064 1.00 81.62 79 LEU A N 1
ATOM 611 C CA . LEU A 1 79 ? 19.706 -7.788 -21.771 1.00 81.62 79 LEU A CA 1
ATOM 612 C C . LEU A 1 79 ? 20.824 -8.221 -22.725 1.00 81.62 79 LEU A C 1
ATOM 614 O O . LEU A 1 79 ? 21.957 -8.460 -22.313 1.00 81.62 79 LEU A O 1
ATOM 618 N N . LEU A 1 80 ? 20.503 -8.367 -24.010 1.00 79.81 80 LEU A N 1
ATOM 619 C CA . LEU A 1 80 ? 21.473 -8.806 -25.015 1.00 79.81 80 LEU A CA 1
ATOM 620 C C . LEU A 1 80 ? 22.543 -7.729 -25.236 1.00 79.81 80 LEU A C 1
ATOM 622 O O . LEU A 1 80 ? 22.224 -6.609 -25.629 1.00 79.81 80 LEU A O 1
ATOM 626 N N . GLY A 1 81 ? 23.809 -8.087 -25.014 1.00 81.25 81 GLY A N 1
ATOM 627 C CA . GLY A 1 81 ? 24.948 -7.181 -25.189 1.00 81.25 81 GLY A CA 1
ATOM 628 C C . GLY A 1 81 ? 25.236 -6.265 -23.997 1.00 81.25 81 GLY A C 1
ATOM 629 O O . GLY A 1 81 ? 26.096 -5.399 -24.119 1.00 81.25 81 GLY A O 1
ATOM 630 N N . TYR A 1 82 ? 24.559 -6.461 -22.860 1.00 84.44 82 TYR A N 1
ATOM 631 C CA . TYR A 1 82 ? 24.835 -5.739 -21.619 1.00 84.44 82 TYR A CA 1
ATOM 632 C C . TYR A 1 82 ? 25.177 -6.724 -20.505 1.00 84.44 82 TYR A C 1
ATOM 634 O O . TYR A 1 82 ? 24.512 -7.745 -20.328 1.00 84.44 82 TYR A O 1
ATOM 642 N N . GLU A 1 83 ? 26.193 -6.388 -19.720 1.00 80.00 83 GLU A N 1
ATOM 643 C CA . GLU A 1 83 ? 26.597 -7.148 -18.544 1.00 80.00 83 GLU A CA 1
ATOM 644 C C . GLU A 1 83 ? 26.525 -6.253 -17.310 1.00 80.00 83 GLU A C 1
ATOM 646 O O . GLU A 1 83 ? 26.786 -5.051 -17.371 1.00 80.00 83 GLU A O 1
ATOM 651 N N . TYR A 1 84 ? 26.146 -6.842 -16.178 1.00 79.31 84 TYR A N 1
ATOM 652 C CA . TYR A 1 84 ? 26.165 -6.137 -14.903 1.00 79.31 84 TYR A CA 1
ATOM 653 C C . TYR A 1 84 ? 27.602 -6.05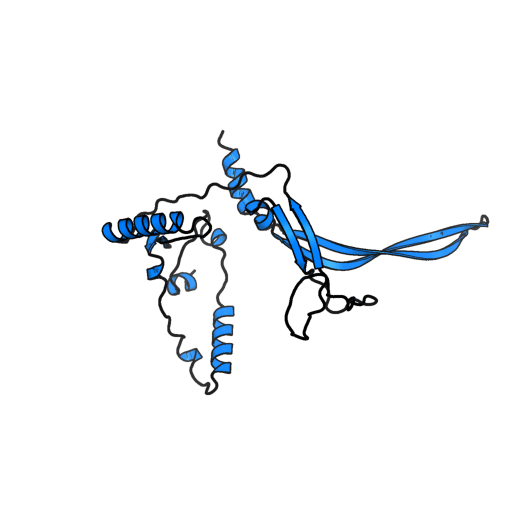0 -14.397 1.00 79.31 84 TYR A C 1
ATOM 655 O O . TYR A 1 84 ? 28.300 -7.064 -14.354 1.00 79.31 84 TYR A O 1
ATOM 663 N N . ASP A 1 85 ? 28.023 -4.857 -13.978 1.00 72.62 85 ASP A N 1
ATOM 664 C CA . ASP A 1 85 ? 29.326 -4.687 -13.344 1.00 72.62 85 ASP A CA 1
ATOM 665 C C . ASP A 1 85 ? 29.345 -5.417 -11.989 1.00 72.62 85 ASP A C 1
ATOM 667 O O . ASP A 1 85 ? 28.436 -5.274 -11.169 1.00 72.62 85 ASP A O 1
ATOM 671 N N . ASN A 1 86 ? 30.401 -6.188 -11.726 1.00 61.72 86 ASN A N 1
ATOM 672 C CA . ASN A 1 86 ? 30.578 -6.947 -10.480 1.00 61.72 86 ASN A CA 1
ATOM 673 C C . ASN A 1 86 ? 31.004 -6.049 -9.297 1.00 61.72 86 ASN A C 1
ATOM 675 O O . ASN A 1 86 ? 31.350 -6.540 -8.221 1.00 61.72 86 ASN A O 1
ATOM 679 N N . LYS A 1 87 ? 31.013 -4.726 -9.494 1.00 60.50 87 LYS A N 1
ATOM 680 C CA . LYS A 1 87 ? 31.467 -3.716 -8.537 1.00 60.50 87 LYS A CA 1
ATOM 681 C C . LYS A 1 87 ? 30.326 -3.164 -7.681 1.00 60.50 87 LYS A C 1
ATOM 683 O O . LYS A 1 87 ? 30.057 -1.967 -7.674 1.00 60.50 87 LYS A O 1
ATOM 688 N N . SER A 1 88 ? 29.654 -4.021 -6.919 1.00 54.66 88 SER A N 1
ATOM 689 C CA . SER A 1 88 ? 28.529 -3.642 -6.046 1.00 54.66 88 SER A CA 1
ATOM 690 C C . SER A 1 88 ? 28.941 -2.931 -4.737 1.00 54.66 88 SER A C 1
ATOM 692 O O . SER A 1 88 ? 28.253 -3.059 -3.729 1.00 54.66 88 SER A O 1
ATOM 694 N N . TYR A 1 89 ? 30.064 -2.201 -4.703 1.00 53.75 89 TYR A N 1
ATOM 695 C CA . TYR A 1 89 ? 30.672 -1.698 -3.454 1.00 53.75 89 TYR A CA 1
ATOM 696 C C . TYR A 1 89 ? 30.153 -0.332 -2.973 1.00 53.75 89 TYR A C 1
ATOM 698 O O . TYR A 1 89 ? 30.604 0.150 -1.938 1.00 53.75 89 TYR A O 1
ATOM 706 N N . LEU A 1 90 ? 29.269 0.334 -3.723 1.00 53.34 90 LEU A N 1
ATOM 707 C CA . LEU A 1 90 ? 28.867 1.721 -3.433 1.00 53.34 90 LEU A CA 1
ATOM 708 C C . LEU A 1 90 ? 27.501 1.863 -2.746 1.00 53.34 90 LEU A C 1
ATOM 710 O O . LEU A 1 90 ? 27.159 2.960 -2.314 1.00 53.34 90 LEU A O 1
ATOM 714 N N . LEU A 1 91 ? 26.740 0.777 -2.587 1.00 55.50 91 LEU A N 1
ATOM 715 C CA . LEU A 1 91 ? 25.526 0.759 -1.768 1.00 55.50 91 LEU A CA 1
ATOM 716 C C . LEU A 1 91 ? 25.843 -0.007 -0.482 1.00 55.50 91 LEU A C 1
ATOM 718 O O . LEU A 1 91 ? 25.897 -1.232 -0.488 1.00 55.50 91 LEU A O 1
ATOM 722 N N . GLY A 1 92 ? 26.139 0.728 0.592 1.00 50.72 92 GLY A N 1
ATOM 723 C CA . GLY A 1 92 ? 26.617 0.197 1.870 1.00 50.72 92 GLY A CA 1
ATOM 724 C C . GLY A 1 92 ? 25.672 -0.813 2.523 1.00 50.72 92 GLY A C 1
ATOM 725 O O . GLY A 1 92 ? 24.875 -0.453 3.384 1.00 50.72 92 GLY A O 1
ATOM 726 N N . SER A 1 93 ? 25.806 -2.084 2.150 1.00 47.06 93 SER A N 1
ATOM 727 C CA . SER A 1 93 ? 25.220 -3.216 2.855 1.00 47.06 93 SER A CA 1
ATOM 728 C C . SER A 1 93 ? 26.334 -4.163 3.270 1.00 47.06 93 SER A C 1
ATOM 730 O O . SER A 1 93 ? 26.885 -4.908 2.461 1.00 47.06 93 SER A O 1
ATOM 732 N N . ASP A 1 94 ? 26.639 -4.130 4.561 1.00 48.47 94 ASP A N 1
ATOM 733 C CA . ASP A 1 94 ? 27.277 -5.235 5.261 1.00 48.47 94 ASP A CA 1
ATOM 734 C C . ASP A 1 94 ? 26.403 -6.504 5.130 1.00 48.47 94 ASP A C 1
ATOM 736 O O . ASP A 1 94 ? 25.185 -6.410 4.968 1.00 48.47 94 ASP A O 1
ATOM 740 N N . THR A 1 95 ? 27.023 -7.681 5.274 1.00 43.50 95 THR A N 1
ATOM 741 C CA . THR A 1 95 ? 26.435 -9.044 5.383 1.00 43.50 95 THR A CA 1
ATOM 742 C C . THR A 1 95 ? 26.297 -9.909 4.106 1.00 43.50 95 THR A C 1
ATOM 744 O O . THR A 1 95 ? 25.288 -9.966 3.413 1.00 43.50 95 THR A O 1
ATOM 747 N N . THR A 1 96 ? 27.356 -10.682 3.838 1.00 47.19 96 THR A N 1
ATOM 748 C CA . THR A 1 96 ? 27.370 -12.163 3.709 1.00 47.19 96 THR A CA 1
ATOM 749 C C . THR A 1 96 ? 26.123 -12.923 3.208 1.00 47.19 96 THR A C 1
ATOM 751 O O . THR A 1 96 ? 25.790 -13.971 3.761 1.00 47.19 96 THR A O 1
ATOM 754 N N . THR A 1 97 ? 25.484 -12.508 2.115 1.00 44.69 97 THR A N 1
ATOM 755 C CA . THR A 1 97 ? 24.578 -13.384 1.346 1.00 44.69 97 THR A CA 1
ATOM 756 C C . THR A 1 97 ? 24.893 -13.281 -0.147 1.00 44.69 97 THR A C 1
ATOM 758 O O . THR A 1 97 ? 24.801 -12.226 -0.766 1.00 44.69 97 THR A O 1
ATOM 761 N N . LYS A 1 98 ? 25.359 -14.394 -0.725 1.00 48.22 98 LYS A N 1
ATOM 762 C CA . LYS A 1 98 ? 25.828 -14.523 -2.116 1.00 48.22 98 LYS A CA 1
ATOM 763 C C . LYS A 1 98 ? 24.680 -14.645 -3.129 1.00 48.22 98 LYS A C 1
ATOM 765 O O . LYS A 1 98 ? 24.784 -15.436 -4.052 1.00 48.22 98 LYS A O 1
ATOM 770 N N . ASP A 1 99 ? 23.627 -13.854 -2.977 1.00 46.75 99 ASP A N 1
ATOM 771 C CA . ASP A 1 99 ? 22.578 -13.704 -3.991 1.00 46.75 99 ASP A CA 1
ATOM 772 C C . ASP A 1 99 ? 22.279 -12.216 -4.169 1.00 46.75 99 ASP A C 1
ATOM 774 O O . ASP A 1 99 ? 21.187 -11.720 -3.900 1.00 46.75 99 ASP A O 1
ATOM 778 N N . THR A 1 100 ? 23.287 -11.456 -4.601 1.00 55.66 100 THR A N 1
ATOM 779 C CA . THR A 1 100 ? 23.057 -10.094 -5.083 1.00 55.66 100 THR A CA 1
ATOM 780 C C . THR A 1 100 ? 22.311 -10.222 -6.406 1.00 55.66 100 THR A C 1
ATOM 782 O O . THR A 1 100 ? 22.913 -10.470 -7.452 1.00 55.66 100 THR A O 1
ATOM 785 N N . SER A 1 101 ? 20.982 -10.132 -6.362 1.00 59.84 101 SER A N 1
ATOM 786 C CA . SER A 1 101 ? 20.161 -10.057 -7.564 1.00 59.84 101 SER A CA 1
ATOM 787 C C . SER A 1 101 ? 20.709 -8.935 -8.442 1.00 59.84 101 SER A C 1
ATOM 789 O O . SER A 1 101 ? 20.719 -7.774 -8.032 1.00 59.84 101 SER A O 1
ATOM 791 N N . LYS A 1 102 ? 21.218 -9.288 -9.624 1.00 71.75 102 LYS A N 1
ATOM 792 C CA . LYS A 1 102 ? 21.746 -8.335 -10.599 1.00 71.75 102 LYS A CA 1
ATOM 793 C C . LYS A 1 102 ? 20.618 -7.394 -11.016 1.00 71.75 102 LYS A C 1
ATOM 795 O O . LYS A 1 102 ? 19.729 -7.797 -11.762 1.00 71.75 102 LYS A O 1
ATOM 800 N N . GLN A 1 103 ? 20.624 -6.176 -10.488 1.00 76.56 103 GLN A N 1
ATOM 801 C CA . GLN A 1 103 ? 19.552 -5.211 -10.686 1.00 76.56 103 GLN A CA 1
ATOM 802 C C . GLN A 1 103 ? 20.140 -3.854 -11.057 1.00 76.56 103 GLN A C 1
ATOM 804 O O . GLN A 1 103 ? 21.181 -3.450 -10.540 1.00 76.56 103 GLN A O 1
ATOM 809 N N . THR A 1 104 ? 19.476 -3.157 -11.973 1.00 85.06 104 THR A N 1
ATOM 810 C CA . THR A 1 104 ? 19.848 -1.793 -12.350 1.00 85.06 104 THR A CA 1
ATOM 811 C C . THR A 1 104 ? 19.157 -0.819 -11.410 1.00 85.06 104 THR A C 1
ATOM 813 O O . THR A 1 104 ? 17.949 -0.923 -11.191 1.00 85.06 104 THR A O 1
ATOM 816 N N . TYR A 1 105 ? 19.913 0.137 -10.879 1.00 88.38 105 TYR A N 1
ATOM 817 C CA . TYR A 1 105 ? 19.405 1.160 -9.972 1.00 88.38 105 TYR A CA 1
ATOM 818 C C . TYR A 1 105 ? 19.466 2.542 -10.616 1.00 88.38 105 TYR A C 1
ATOM 820 O O . TYR A 1 105 ? 20.368 2.836 -11.400 1.00 88.38 105 TYR A O 1
ATOM 828 N N . LEU A 1 106 ? 18.507 3.392 -10.263 1.00 89.75 106 LEU A N 1
ATOM 829 C CA . LEU A 1 106 ? 18.418 4.776 -10.699 1.00 89.75 106 LEU A CA 1
ATOM 830 C C . LEU A 1 106 ? 18.205 5.670 -9.476 1.00 89.75 106 LEU A C 1
ATOM 832 O O . LEU A 1 106 ? 17.223 5.516 -8.746 1.00 89.75 106 LEU A O 1
ATOM 836 N N . THR A 1 107 ? 19.129 6.598 -9.247 1.00 91.50 107 THR A N 1
ATOM 837 C CA . THR A 1 107 ? 19.008 7.607 -8.190 1.00 91.50 107 THR A CA 1
ATOM 838 C C . THR A 1 107 ? 18.245 8.804 -8.731 1.00 91.50 107 THR A C 1
ATOM 840 O O . THR A 1 107 ? 18.627 9.374 -9.751 1.00 91.50 107 THR A O 1
ATOM 843 N N . LEU A 1 108 ? 17.153 9.170 -8.064 1.00 92.31 108 LEU A N 1
ATOM 844 C CA . LEU A 1 108 ? 16.230 10.197 -8.530 1.00 92.31 108 LEU A CA 1
ATOM 845 C C . LEU A 1 108 ? 15.889 11.182 -7.422 1.00 92.31 108 LEU A C 1
ATOM 847 O O . LEU A 1 108 ? 15.735 10.805 -6.260 1.00 92.31 108 LEU A O 1
ATOM 851 N N . PHE A 1 109 ? 15.688 12.426 -7.842 1.00 93.25 109 PHE A N 1
ATOM 852 C CA . PHE A 1 109 ? 15.036 13.475 -7.078 1.00 93.25 109 PHE A CA 1
ATOM 853 C C . PHE A 1 109 ? 13.882 14.017 -7.928 1.00 93.25 109 PHE A C 1
ATOM 855 O O . PHE A 1 109 ? 14.108 14.543 -9.018 1.00 93.25 109 PHE A O 1
ATOM 862 N N . VAL A 1 110 ? 12.647 13.830 -7.465 1.00 91.50 110 VAL A N 1
ATOM 863 C CA . VAL A 1 110 ? 11.420 14.201 -8.182 1.00 91.50 110 VAL A CA 1
ATOM 864 C C . VAL A 1 110 ? 10.566 15.084 -7.281 1.00 91.50 110 VAL A C 1
ATOM 866 O O . VAL A 1 110 ? 10.282 14.719 -6.141 1.00 91.50 110 VAL A O 1
ATOM 869 N N . THR A 1 111 ? 10.129 16.229 -7.798 1.00 91.38 111 THR A N 1
ATOM 870 C CA . THR A 1 111 ? 9.296 17.213 -7.089 1.00 91.38 111 THR A CA 1
ATOM 871 C C . THR A 1 111 ? 8.221 17.775 -8.012 1.00 91.38 111 THR A C 1
ATOM 873 O O . THR A 1 111 ? 8.392 17.776 -9.230 1.00 91.38 111 THR A O 1
ATOM 876 N N . ILE A 1 112 ? 7.127 18.273 -7.433 1.00 86.62 112 ILE A N 1
ATOM 877 C CA . ILE A 1 112 ? 6.073 18.993 -8.165 1.00 86.62 112 ILE A CA 1
ATOM 878 C C . ILE A 1 112 ? 6.259 20.496 -7.939 1.00 86.62 112 ILE A C 1
ATOM 880 O O . ILE A 1 112 ? 6.354 20.931 -6.792 1.00 86.62 112 ILE A O 1
ATOM 884 N N . ASP A 1 113 ? 6.287 21.272 -9.023 1.00 85.06 113 ASP A N 1
ATOM 885 C CA . ASP A 1 113 ? 6.375 22.736 -8.998 1.00 85.06 113 ASP A CA 1
ATOM 886 C C . ASP A 1 113 ? 5.248 23.342 -9.864 1.00 85.06 113 ASP A C 1
ATOM 888 O O . ASP A 1 113 ? 5.184 23.022 -11.057 1.00 85.06 113 ASP A O 1
ATOM 892 N N . PRO A 1 114 ? 4.332 24.164 -9.306 1.00 83.31 114 PRO A N 1
ATOM 893 C CA . PRO A 1 114 ? 4.235 24.589 -7.902 1.00 83.31 114 PRO A CA 1
ATOM 894 C C . PRO A 1 114 ? 3.733 23.474 -6.973 1.00 83.31 114 PRO A C 1
ATOM 896 O O . PRO A 1 114 ? 3.015 22.568 -7.397 1.00 83.31 114 PRO A O 1
ATOM 899 N N . SER A 1 115 ? 4.066 23.553 -5.680 1.00 75.94 115 SER A N 1
ATOM 900 C CA . SER A 1 115 ? 3.578 22.586 -4.691 1.00 75.94 115 SER A CA 1
ATOM 901 C C . SER A 1 115 ? 2.050 22.601 -4.634 1.00 75.94 115 SER A C 1
ATOM 903 O O . SER A 1 115 ? 1.441 23.640 -4.368 1.00 75.94 115 SER A O 1
ATOM 905 N N . LEU A 1 116 ? 1.434 21.445 -4.861 1.00 78.06 116 LEU A N 1
ATOM 906 C CA . LEU A 1 116 ? -0.014 21.299 -4.803 1.00 78.06 116 LEU A CA 1
ATOM 907 C C . LEU A 1 116 ? -0.481 21.221 -3.344 1.00 78.06 116 LEU A C 1
ATOM 909 O O . LEU A 1 116 ? 0.195 20.646 -2.491 1.00 78.06 116 LEU A O 1
ATOM 913 N N . GLN A 1 117 ? -1.651 21.791 -3.054 1.00 74.44 117 GLN A N 1
ATOM 914 C CA . GLN A 1 117 ? -2.259 21.682 -1.730 1.00 74.44 117 GLN A CA 1
ATOM 915 C C . GLN A 1 117 ? -2.658 20.229 -1.465 1.00 74.44 117 GLN A C 1
ATOM 917 O O . GLN A 1 117 ? -3.299 19.598 -2.306 1.00 74.44 117 GLN A O 1
ATOM 922 N N . LEU A 1 118 ? -2.266 19.698 -0.305 1.00 69.56 118 LEU A N 1
ATOM 923 C CA . LEU A 1 118 ? -2.708 18.384 0.155 1.00 69.56 118 LEU A CA 1
ATOM 924 C C . LEU A 1 118 ? -4.179 18.460 0.584 1.00 69.56 118 LEU A C 1
ATOM 926 O O . LEU A 1 118 ? -4.585 19.474 1.156 1.00 69.56 118 LEU A O 1
ATOM 930 N N . PRO A 1 119 ? -4.980 17.408 0.345 1.00 63.84 119 PRO A N 1
ATOM 931 C CA . PRO A 1 119 ? -6.350 17.378 0.830 1.00 63.84 119 PRO A CA 1
ATOM 932 C C . PRO A 1 119 ? -6.355 17.431 2.361 1.00 63.84 119 PRO A C 1
ATOM 934 O O . PRO A 1 119 ? -5.617 16.692 3.019 1.00 63.84 119 PRO A O 1
ATOM 937 N N . GLU A 1 120 ? -7.197 18.292 2.934 1.00 61.59 120 GLU A N 1
ATOM 938 C CA . GLU A 1 120 ? -7.416 18.284 4.378 1.00 61.59 120 GLU A CA 1
ATOM 939 C C . GLU A 1 120 ? -7.991 16.922 4.798 1.00 61.59 120 GLU A C 1
ATOM 941 O O . GLU A 1 120 ? -8.903 16.406 4.139 1.00 61.59 120 GLU A O 1
ATOM 946 N N . PRO A 1 121 ? -7.480 16.305 5.880 1.00 59.56 121 PRO A N 1
ATOM 947 C CA . PRO A 1 121 ? -8.056 15.071 6.380 1.00 59.56 121 PRO A CA 1
ATOM 948 C C . PRO A 1 121 ? -9.485 15.361 6.836 1.00 59.56 121 PRO A C 1
ATOM 950 O O . PRO A 1 121 ? -9.701 16.098 7.800 1.00 59.56 121 PRO A O 1
ATOM 953 N N . LEU A 1 122 ? -10.468 14.774 6.152 1.00 57.75 122 LEU A N 1
ATOM 954 C CA . LEU A 1 122 ? -11.864 14.876 6.556 1.00 57.75 122 LEU A CA 1
ATOM 955 C C . LEU A 1 122 ? -12.020 14.225 7.933 1.00 57.75 122 LEU A C 1
ATOM 957 O O . LEU A 1 122 ? -11.992 13.002 8.079 1.00 57.75 122 LEU A O 1
ATOM 961 N N . VAL A 1 123 ? -12.184 15.047 8.969 1.00 58.09 123 VAL A N 1
ATOM 962 C CA . VAL A 1 123 ? -12.545 14.566 10.304 1.00 58.09 123 VAL A CA 1
ATOM 963 C C . VAL A 1 123 ? -14.043 14.301 10.298 1.00 58.09 123 VAL A C 1
ATOM 965 O O . VAL A 1 123 ? -14.849 15.149 10.682 1.00 58.09 123 VAL A O 1
ATOM 968 N N . ILE A 1 124 ? -14.426 13.116 9.830 1.00 61.19 124 ILE A N 1
ATOM 969 C CA . ILE A 1 124 ? -15.817 12.679 9.881 1.00 61.19 124 ILE A CA 1
ATOM 970 C C . ILE A 1 124 ? -16.144 12.386 11.346 1.00 61.19 124 ILE A C 1
ATOM 972 O O . ILE A 1 124 ? -15.631 11.441 11.948 1.00 61.19 124 ILE A O 1
ATOM 976 N N . LYS A 1 125 ? -16.987 13.230 11.943 1.00 65.38 125 LYS A N 1
ATOM 977 C CA . LYS A 1 125 ? -17.570 12.965 13.258 1.00 65.38 125 LYS A CA 1
ATOM 978 C C . LYS A 1 125 ? -18.711 11.972 13.065 1.00 65.38 125 LYS A C 1
ATOM 980 O O . LYS A 1 125 ? -19.800 12.364 12.669 1.00 65.38 125 LYS A O 1
ATOM 985 N N . CYS A 1 126 ? -18.419 10.698 13.294 1.00 70.94 126 CYS A N 1
ATOM 986 C CA . CYS A 1 126 ? -19.410 9.627 13.307 1.00 70.94 126 CYS A CA 1
ATOM 987 C C . CYS A 1 126 ? -19.863 9.356 14.742 1.00 70.94 126 CYS A C 1
ATOM 989 O O . CYS A 1 126 ? -19.025 9.354 15.651 1.00 70.94 126 CYS A O 1
ATOM 991 N N . ASP A 1 127 ? -21.147 9.055 14.924 1.00 80.25 127 ASP A N 1
ATOM 992 C CA . ASP A 1 127 ? -21.683 8.610 16.211 1.00 80.25 127 ASP A CA 1
ATOM 993 C C . ASP A 1 127 ? -21.020 7.295 16.639 1.00 80.25 127 ASP A C 1
ATOM 995 O O . ASP A 1 127 ? -20.785 6.403 15.821 1.00 80.25 127 ASP A O 1
ATOM 999 N N . THR A 1 128 ? -20.675 7.163 17.917 1.00 83.31 128 THR A N 1
ATOM 1000 C CA . THR A 1 128 ? -19.988 5.974 18.441 1.00 83.31 128 THR A CA 1
ATOM 1001 C C . THR A 1 128 ? -21.003 4.933 18.918 1.00 83.31 128 THR A C 1
ATOM 1003 O O . THR A 1 128 ? -21.977 5.275 19.581 1.00 83.31 128 THR A O 1
ATOM 1006 N N . ILE A 1 129 ? -20.771 3.647 18.624 1.00 88.44 129 ILE A N 1
ATOM 1007 C CA . I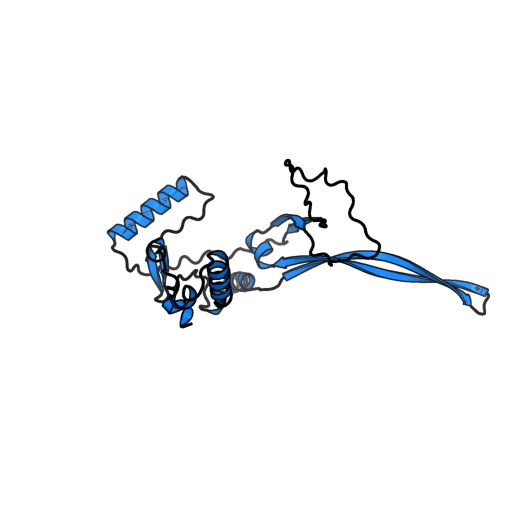LE A 1 129 ? -21.564 2.535 19.207 1.00 88.44 129 ILE A CA 1
ATOM 1008 C C . ILE A 1 129 ? -21.088 2.190 20.630 1.00 88.44 129 ILE A C 1
ATOM 1010 O O . ILE A 1 129 ? -21.803 1.579 21.421 1.00 88.44 129 ILE A O 1
ATOM 1014 N N . GLU A 1 130 ? -19.847 2.540 20.949 1.00 89.50 130 GLU A N 1
ATOM 1015 C CA . GLU A 1 130 ? -19.212 2.238 22.228 1.00 89.50 130 GLU A CA 1
ATOM 1016 C C . GLU A 1 130 ? -19.758 3.122 23.357 1.00 89.50 130 GLU A C 1
ATOM 1018 O O . GLU A 1 130 ? -20.311 4.196 23.131 1.00 89.50 130 GLU A O 1
ATOM 1023 N N . SER A 1 131 ? -19.571 2.681 24.603 1.00 90.56 131 SER A N 1
ATOM 1024 C CA . SER A 1 131 ? -19.976 3.475 25.762 1.00 90.56 131 SER A CA 1
ATOM 1025 C C . SER A 1 131 ? -19.170 4.772 25.866 1.00 90.56 131 SER A C 1
ATOM 1027 O O . SER A 1 131 ? -17.973 4.806 25.570 1.00 90.56 131 SER A O 1
ATOM 1029 N N . GLU A 1 132 ? -19.795 5.823 26.398 1.00 89.06 132 GLU A N 1
ATOM 1030 C CA . GLU A 1 132 ? -19.158 7.134 26.604 1.00 89.06 132 GLU A CA 1
ATOM 1031 C C . GLU A 1 132 ? -17.843 7.029 27.401 1.00 89.06 132 GLU A C 1
ATOM 1033 O O . GLU A 1 132 ? -16.838 7.667 27.081 1.00 89.06 132 GLU A O 1
ATOM 1038 N N . SER A 1 133 ? -17.809 6.147 28.405 1.00 91.94 133 SER A N 1
ATOM 1039 C CA . SER A 1 133 ? -16.614 5.861 29.204 1.00 91.94 133 SER A CA 1
ATOM 1040 C C . SER A 1 133 ? -15.450 5.306 28.373 1.00 91.94 133 SER A C 1
ATOM 1042 O O . SER A 1 133 ? -14.303 5.724 28.564 1.00 91.94 133 SER A O 1
ATOM 1044 N N . LEU A 1 134 ? -15.732 4.388 27.444 1.00 91.88 134 LEU A N 1
ATOM 1045 C CA . LEU A 1 134 ? -14.733 3.782 26.565 1.00 91.88 134 LEU A CA 1
ATOM 1046 C C . LEU A 1 134 ? -14.259 4.771 25.507 1.00 91.88 134 LEU A C 1
ATOM 1048 O O . LEU A 1 134 ? -13.060 4.851 25.247 1.00 91.88 134 LEU A O 1
ATOM 1052 N N . GLU A 1 135 ? -15.170 5.560 24.943 1.00 89.31 135 GLU A N 1
ATOM 1053 C CA . GLU A 1 135 ? -14.825 6.599 23.976 1.00 89.31 135 GLU A CA 1
ATOM 1054 C C . GLU A 1 135 ? -13.878 7.638 24.593 1.00 89.31 135 GLU A C 1
ATOM 1056 O O . GLU A 1 135 ? -12.834 7.971 24.022 1.00 89.31 135 GLU A O 1
ATOM 1061 N N . LEU A 1 136 ? -14.199 8.111 25.800 1.00 91.12 136 LEU A N 1
ATOM 1062 C CA . LEU A 1 136 ? -13.375 9.074 26.521 1.00 91.12 136 LEU A CA 1
ATOM 1063 C C . LEU A 1 136 ? -11.997 8.491 26.863 1.00 91.12 136 LEU A C 1
ATOM 1065 O O . LEU A 1 136 ? -10.981 9.178 26.719 1.00 91.12 136 LEU A O 1
ATOM 1069 N N . TYR A 1 137 ? -11.946 7.224 27.285 1.00 94.00 137 TYR A N 1
ATOM 1070 C CA . TYR A 1 137 ? -10.687 6.525 27.533 1.00 94.00 137 TYR A CA 1
ATOM 1071 C C . TYR A 1 137 ? -9.850 6.404 26.254 1.00 94.00 137 TYR A C 1
ATOM 1073 O O . TYR A 1 137 ? -8.670 6.753 26.262 1.00 94.00 137 TYR A O 1
ATOM 1081 N N . ALA A 1 138 ? -10.462 5.988 25.143 1.00 92.12 138 ALA A N 1
ATOM 1082 C CA . ALA A 1 138 ? -9.796 5.839 23.854 1.00 92.12 138 ALA A CA 1
ATOM 1083 C C . ALA A 1 138 ? -9.218 7.168 23.350 1.00 92.12 138 ALA A C 1
ATOM 1085 O O . ALA A 1 138 ? -8.062 7.210 22.925 1.00 92.12 138 ALA A O 1
ATOM 1086 N N . LYS A 1 139 ? -9.972 8.270 23.464 1.00 90.44 139 LYS A N 1
ATOM 1087 C CA . LYS A 1 139 ? -9.502 9.623 23.119 1.00 90.44 139 LYS A CA 1
ATOM 1088 C C . LYS A 1 139 ? -8.326 10.060 23.996 1.00 90.44 139 LYS A C 1
ATOM 1090 O O . LYS A 1 139 ? -7.315 10.534 23.477 1.00 90.44 139 LYS A O 1
ATOM 1095 N N . LYS A 1 140 ? -8.419 9.869 25.318 1.00 94.56 140 LYS A N 1
ATOM 1096 C CA . LYS A 1 140 ? -7.324 10.182 26.257 1.00 94.56 140 LYS A CA 1
ATOM 1097 C C . LYS A 1 140 ? -6.065 9.374 25.946 1.00 94.56 140 LYS A C 1
ATOM 1099 O O . LYS A 1 140 ? -4.972 9.936 25.901 1.00 94.56 140 LYS A O 1
ATOM 1104 N N . TRP A 1 141 ? -6.222 8.077 25.702 1.00 94.50 141 TRP A N 1
ATOM 1105 C CA . TRP A 1 141 ? -5.124 7.170 25.379 1.00 94.50 141 TRP A CA 1
ATOM 1106 C C . TRP A 1 141 ? -4.457 7.529 24.047 1.00 94.50 141 TRP A C 1
ATOM 1108 O O . TRP A 1 141 ? -3.234 7.641 23.984 1.00 94.50 141 TRP A O 1
ATOM 1118 N N . GLN A 1 142 ? -5.250 7.813 23.008 1.00 92.56 142 GLN A N 1
ATOM 1119 C CA . GLN A 1 142 ? -4.740 8.249 21.708 1.00 92.56 142 GLN A CA 1
ATOM 1120 C C . GLN A 1 142 ? -3.947 9.556 21.821 1.00 92.56 142 GLN A C 1
ATOM 1122 O O . GLN A 1 142 ? -2.858 9.658 21.262 1.00 92.56 142 GLN A O 1
ATOM 1127 N N . ASN A 1 143 ? -4.462 10.544 22.560 1.00 92.12 143 ASN A N 1
ATOM 1128 C CA . ASN A 1 143 ? -3.781 11.826 22.748 1.00 92.12 143 ASN A CA 1
ATOM 1129 C C . ASN A 1 143 ? -2.461 11.668 23.508 1.00 92.12 143 ASN A C 1
ATOM 1131 O O . ASN A 1 143 ? -1.460 12.255 23.104 1.00 92.12 143 ASN A O 1
ATOM 1135 N N . LYS A 1 144 ? -2.438 10.832 24.554 1.00 95.81 144 LYS A N 1
ATOM 1136 C CA . LYS A 1 144 ? -1.209 10.508 25.289 1.00 95.81 144 LYS A CA 1
ATOM 1137 C C . LYS A 1 144 ? -0.145 9.917 24.358 1.00 95.81 144 LYS A C 1
ATOM 1139 O O . LYS A 1 144 ? 0.984 10.394 24.341 1.00 95.81 144 LYS A O 1
ATOM 1144 N N . LEU A 1 145 ? -0.511 8.923 23.547 1.00 93.81 145 LEU A N 1
ATOM 1145 C CA . LEU A 1 145 ? 0.440 8.278 22.641 1.00 93.81 145 LEU A CA 1
ATOM 1146 C C . LEU A 1 145 ? 0.885 9.180 21.488 1.00 93.81 145 LEU A C 1
ATOM 1148 O O . LEU A 1 145 ? 2.027 9.075 21.063 1.00 93.81 145 LEU A O 1
ATOM 1152 N N . LYS A 1 146 ? 0.025 10.075 20.991 1.00 91.69 146 LYS A N 1
ATOM 1153 C CA . LYS A 1 146 ? 0.420 11.066 19.976 1.00 91.69 146 LYS A CA 1
ATOM 1154 C C . LYS A 1 146 ? 1.464 12.049 20.506 1.00 91.69 146 LYS A C 1
ATOM 1156 O O . LYS A 1 146 ? 2.331 12.464 19.748 1.00 91.69 146 LYS A O 1
ATOM 1161 N N . GLN A 1 147 ? 1.389 12.409 21.789 1.00 92.88 147 GLN A N 1
ATOM 1162 C CA . GLN A 1 147 ? 2.404 13.247 22.434 1.00 92.88 147 GLN A CA 1
ATOM 1163 C C . GLN A 1 147 ? 3.727 12.496 22.615 1.00 92.88 147 GLN A C 1
ATOM 1165 O O . GLN A 1 147 ? 4.789 13.068 22.402 1.00 92.88 147 GLN A O 1
ATOM 1170 N N . GLU A 1 148 ? 3.663 11.216 22.980 1.00 95.88 148 GLU A N 1
ATOM 1171 C CA . GLU A 1 148 ? 4.846 10.373 23.191 1.00 95.88 148 GLU A CA 1
ATOM 1172 C C . GLU A 1 148 ? 5.515 9.953 21.867 1.00 95.88 148 GLU A C 1
ATOM 1174 O O . GLU A 1 148 ? 6.739 9.878 21.774 1.00 95.88 148 GLU A O 1
ATOM 1179 N N . PHE A 1 149 ? 4.720 9.725 20.818 1.00 93.44 149 PHE A N 1
ATOM 1180 C CA . PHE A 1 149 ? 5.163 9.238 19.511 1.00 93.44 149 PHE A CA 1
ATOM 1181 C C . PHE A 1 149 ? 4.536 10.045 18.357 1.00 93.44 149 PHE A C 1
ATOM 1183 O O . PHE A 1 149 ? 3.692 9.518 17.625 1.00 93.44 149 PHE A O 1
ATOM 1190 N N . PRO A 1 150 ? 4.965 11.300 18.130 1.00 88.06 150 PRO A N 1
ATOM 1191 C CA . PRO A 1 150 ? 4.353 12.191 17.137 1.00 88.06 150 PRO A CA 1
ATOM 1192 C C . PRO A 1 150 ? 4.468 11.683 15.693 1.00 88.06 150 PRO A C 1
ATOM 1194 O O . PRO A 1 150 ? 3.599 11.953 14.871 1.00 88.06 150 PRO A O 1
ATOM 1197 N N . ASN A 1 151 ? 5.503 10.896 15.391 1.00 85.88 151 ASN A N 1
ATOM 1198 C CA . ASN A 1 151 ? 5.740 10.359 14.048 1.00 85.88 151 ASN A CA 1
ATOM 1199 C C . ASN A 1 151 ? 4.971 9.053 13.761 1.00 85.88 151 ASN A C 1
ATOM 1201 O O . ASN A 1 151 ? 5.123 8.484 12.682 1.00 85.88 151 ASN A O 1
ATOM 1205 N N . ARG A 1 152 ? 4.188 8.526 14.716 1.00 86.25 152 ARG A N 1
ATOM 1206 C CA . ARG A 1 152 ? 3.427 7.278 14.540 1.00 86.25 152 ARG A CA 1
ATOM 1207 C C . ARG A 1 152 ? 1.958 7.573 14.242 1.00 86.25 152 ARG A C 1
ATOM 1209 O O . ARG A 1 152 ? 1.313 8.343 14.949 1.00 86.25 152 ARG A O 1
ATOM 1216 N N . SER A 1 153 ? 1.401 6.889 13.244 1.00 82.38 153 SER A N 1
ATOM 1217 C CA . SER A 1 153 ? -0.046 6.891 13.013 1.00 82.38 153 SER A CA 1
ATOM 1218 C C . SER A 1 153 ? -0.738 6.053 14.088 1.00 82.38 153 SER A C 1
ATOM 1220 O O . SER A 1 153 ? -0.532 4.843 14.171 1.00 82.38 153 SER A O 1
ATOM 1222 N N . ILE A 1 154 ? -1.529 6.702 14.946 1.00 87.31 154 ILE A N 1
ATOM 1223 C CA . ILE A 1 154 ? -2.241 6.057 16.056 1.00 87.31 154 ILE A CA 1
ATOM 1224 C C . ILE A 1 154 ? -3.745 6.239 15.848 1.00 87.31 154 ILE A C 1
ATOM 1226 O O . ILE A 1 154 ? -4.268 7.356 15.965 1.00 87.31 154 ILE A O 1
ATOM 1230 N N . LYS A 1 155 ? -4.438 5.126 15.588 1.00 86.19 155 LYS A N 1
ATOM 1231 C CA . LYS A 1 155 ? -5.890 5.041 15.380 1.00 86.19 155 LYS A CA 1
ATOM 1232 C C . LYS A 1 155 ? -6.505 4.113 16.433 1.00 86.19 155 LYS A C 1
ATOM 1234 O O . LYS A 1 155 ? -6.074 2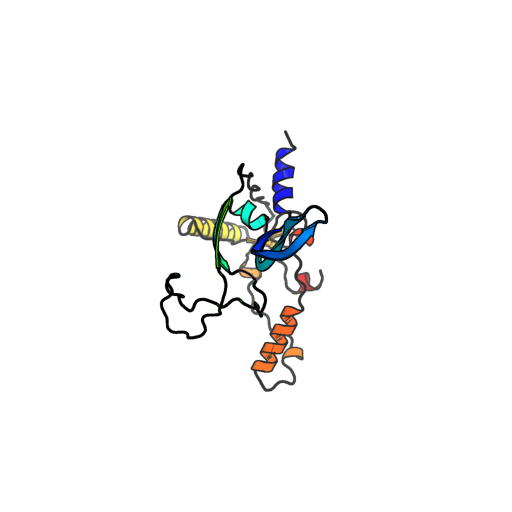.976 16.584 1.00 86.19 155 LYS A O 1
ATOM 1239 N N . THR A 1 156 ? -7.484 4.613 17.181 1.00 89.88 156 THR A N 1
ATOM 1240 C CA . THR A 1 156 ? -8.227 3.854 18.208 1.00 89.88 156 THR A CA 1
ATOM 1241 C C . THR A 1 156 ? -9.622 3.460 17.750 1.00 89.88 156 THR A C 1
ATOM 1243 O O . THR A 1 156 ? -10.114 2.397 18.123 1.00 89.88 156 THR A O 1
ATOM 1246 N N . LEU A 1 157 ? -10.244 4.316 16.941 1.00 88.44 157 LEU A N 1
ATOM 1247 C CA . LEU A 1 157 ? -11.590 4.159 16.410 1.00 88.44 157 LEU A CA 1
ATOM 1248 C C . LEU A 1 157 ? -11.526 4.050 14.885 1.00 88.44 157 LEU A C 1
ATOM 1250 O O . LEU A 1 157 ? -10.749 4.755 14.238 1.00 88.44 157 LEU A O 1
ATOM 1254 N N . ALA A 1 158 ? -12.346 3.171 14.327 1.00 87.44 158 ALA A N 1
ATOM 1255 C CA . ALA A 1 158 ? -12.588 3.031 12.899 1.00 87.44 158 ALA A CA 1
ATOM 1256 C C . ALA A 1 158 ? -14.079 3.222 12.610 1.00 87.44 158 ALA A C 1
ATOM 1258 O O . ALA A 1 158 ? -14.916 2.976 13.478 1.00 87.44 158 ALA A O 1
ATOM 1259 N N . VAL A 1 159 ? -14.397 3.676 11.401 1.00 85.81 159 VAL A N 1
ATOM 1260 C CA . VAL A 1 159 ? -15.781 3.841 10.950 1.00 85.81 159 VAL A CA 1
ATOM 1261 C C . VAL A 1 159 ? -16.236 2.520 10.337 1.00 85.81 159 VAL A C 1
ATOM 1263 O O . VAL A 1 159 ? -15.506 1.932 9.543 1.00 85.81 159 VAL A O 1
ATOM 1266 N N . ASN A 1 160 ? -17.402 2.024 10.745 1.00 86.81 160 ASN A N 1
ATOM 1267 C CA . ASN A 1 160 ? -18.010 0.827 10.164 1.00 86.81 160 ASN A CA 1
ATOM 1268 C C . ASN A 1 160 ? -18.879 1.173 8.935 1.00 86.81 160 ASN A C 1
ATOM 1270 O O . ASN A 1 160 ? -19.099 2.343 8.622 1.00 86.81 160 ASN A O 1
ATOM 1274 N N . MET A 1 161 ? -19.437 0.155 8.276 1.00 81.56 161 MET A N 1
ATOM 1275 C CA . MET A 1 161 ? -20.350 0.323 7.131 1.00 81.56 161 MET A CA 1
ATOM 1276 C C . MET A 1 161 ? -21.631 1.121 7.447 1.00 81.56 161 MET A C 1
ATOM 1278 O O . MET A 1 161 ? -22.260 1.658 6.543 1.00 81.56 161 MET A O 1
ATOM 1282 N N . GLU A 1 162 ? -22.013 1.239 8.723 1.00 84.00 162 GLU A N 1
ATOM 1283 C CA . GLU A 1 162 ? -23.167 2.034 9.175 1.00 84.00 162 GLU A CA 1
ATOM 1284 C C . GLU A 1 162 ? -22.807 3.499 9.486 1.00 84.00 162 GLU A C 1
ATOM 1286 O O . GLU A 1 162 ? -23.609 4.207 10.094 1.00 84.00 162 GLU A O 1
ATOM 1291 N N . ALA A 1 163 ? -21.602 3.952 9.121 1.00 80.75 163 ALA A N 1
ATOM 1292 C CA . ALA A 1 163 ? -21.075 5.277 9.453 1.00 80.75 163 ALA A CA 1
ATOM 1293 C C . ALA A 1 163 ? -21.028 5.562 10.968 1.00 80.75 163 ALA A C 1
ATOM 1295 O O . ALA A 1 163 ? -21.252 6.688 11.414 1.00 80.75 163 ALA A O 1
ATOM 1296 N N . LYS A 1 164 ? -20.714 4.538 11.771 1.00 86.19 164 LYS A N 1
ATOM 1297 C CA . LYS A 1 164 ? -20.526 4.647 13.221 1.00 86.19 164 LYS A CA 1
ATOM 1298 C C . LYS A 1 164 ? -19.088 4.351 13.634 1.00 86.19 164 LYS A C 1
ATOM 1300 O O . LYS A 1 164 ? -18.427 3.475 13.076 1.00 86.19 164 LYS A O 1
ATOM 1305 N N . SER A 1 165 ? -18.617 5.059 14.656 1.00 87.12 165 SER A N 1
ATOM 1306 C CA . SER A 1 165 ? -17.296 4.857 15.253 1.00 87.12 165 SER A CA 1
ATOM 1307 C C . SER A 1 165 ? -17.292 3.616 16.154 1.00 87.12 165 SER A C 1
ATOM 1309 O O . SER A 1 165 ? -18.092 3.501 17.086 1.00 87.12 165 SER A O 1
ATOM 1311 N N . VAL A 1 166 ? -16.362 2.695 15.903 1.00 90.94 166 VAL A N 1
ATOM 1312 C CA . VAL A 1 166 ? -16.174 1.442 16.652 1.00 90.94 166 VAL A CA 1
ATOM 1313 C C . VAL A 1 166 ? -14.700 1.287 17.022 1.00 90.94 166 VAL A C 1
ATOM 1315 O O . VAL A 1 166 ? -13.817 1.696 16.268 1.00 90.94 166 VAL A O 1
ATOM 1318 N N . LEU A 1 167 ? -14.401 0.692 18.180 1.00 92.06 167 LEU A N 1
ATOM 1319 C CA . LEU A 1 167 ? -13.017 0.425 18.571 1.00 92.06 167 LEU A CA 1
ATOM 1320 C C . LEU A 1 167 ? -12.335 -0.543 17.597 1.00 92.06 167 LEU A C 1
ATOM 1322 O O . LEU A 1 167 ? -12.844 -1.626 17.313 1.00 92.06 167 LEU A O 1
ATOM 1326 N N . VAL A 1 168 ? -11.120 -0.194 17.169 1.00 91.44 168 VAL A N 1
ATOM 1327 C CA . VAL A 1 168 ? -10.293 -1.012 16.262 1.00 91.44 168 VAL A CA 1
ATOM 1328 C C . VAL A 1 168 ? -10.099 -2.432 16.802 1.00 91.44 168 VAL A C 1
ATOM 1330 O O . VAL A 1 168 ? -10.158 -3.405 16.055 1.00 91.44 168 VAL A O 1
ATOM 1333 N N . CYS A 1 169 ? -9.945 -2.582 18.119 1.00 91.12 169 CYS A N 1
ATOM 1334 C CA . CYS A 1 169 ? -9.773 -3.888 18.752 1.00 91.12 169 CYS A CA 1
ATOM 1335 C C . CYS A 1 169 ? -10.993 -4.820 18.625 1.00 91.12 169 CYS A C 1
ATOM 1337 O O . CYS A 1 169 ? -10.843 -6.021 18.833 1.00 91.12 169 CYS A O 1
ATOM 1339 N N . ARG A 1 170 ? -12.182 -4.329 18.239 1.00 89.56 170 ARG A N 1
ATOM 1340 C CA . ARG A 1 170 ? -13.344 -5.189 17.946 1.00 89.56 170 ARG A CA 1
ATOM 1341 C C . ARG A 1 170 ? -13.136 -6.039 16.691 1.00 89.56 170 ARG A C 1
ATOM 1343 O O . ARG A 1 170 ? -13.639 -7.161 16.661 1.00 89.56 170 ARG A O 1
ATOM 1350 N N . TYR A 1 171 ? -12.368 -5.533 15.725 1.00 88.50 171 TYR A N 1
ATOM 1351 C CA . TYR A 1 171 ? -12.041 -6.209 14.463 1.00 88.50 171 TYR A CA 1
ATOM 1352 C C . TYR A 1 171 ? -10.844 -7.161 14.581 1.00 88.50 171 TYR A C 1
ATOM 1354 O O . TYR A 1 171 ? -10.624 -8.001 13.715 1.00 88.50 171 TYR A O 1
ATOM 1362 N N . LEU A 1 172 ? -10.066 -7.061 15.661 1.00 88.75 172 LEU A N 1
ATOM 1363 C CA . LEU A 1 172 ? -8.894 -7.903 15.888 1.00 88.75 172 LEU A CA 1
ATOM 1364 C C . LEU A 1 172 ? -9.300 -9.158 16.661 1.00 88.75 172 LEU A C 1
ATOM 1366 O O . LEU A 1 172 ? -9.265 -9.187 17.892 1.00 88.75 172 LEU A O 1
ATOM 1370 N N . ARG A 1 173 ? -9.711 -10.202 15.936 1.00 86.62 173 ARG A N 1
ATOM 1371 C CA . ARG A 1 173 ? -10.065 -11.502 16.520 1.00 86.62 173 ARG A CA 1
ATOM 1372 C C . 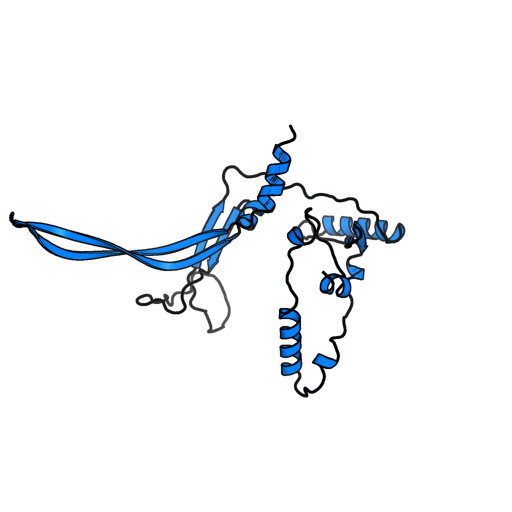ARG A 1 173 ? -9.459 -12.655 15.721 1.00 86.62 173 ARG A C 1
ATOM 1374 O O . ARG A 1 173 ? -9.441 -12.585 14.494 1.00 86.62 173 ARG A O 1
ATOM 1381 N N . PRO A 1 174 ? -8.995 -13.729 16.386 1.00 87.19 174 PRO A N 1
ATOM 1382 C CA . PRO A 1 174 ? -8.595 -14.945 15.693 1.00 87.19 174 PRO A CA 1
ATOM 1383 C C . PRO A 1 174 ? -9.775 -15.523 14.903 1.00 87.19 174 PRO A C 1
ATOM 1385 O O . PRO A 1 174 ? -10.850 -15.739 15.461 1.00 87.19 174 PRO A O 1
ATOM 1388 N N . LEU A 1 175 ? -9.560 -15.793 13.618 1.00 83.94 175 LEU A N 1
ATOM 1389 C CA . LEU A 1 175 ? -10.517 -16.466 12.741 1.00 83.94 175 LEU A CA 1
ATOM 1390 C C . LEU A 1 175 ? -10.029 -17.887 12.469 1.00 83.94 175 LEU A C 1
ATOM 1392 O O . LEU A 1 175 ? -8.873 -18.096 12.099 1.00 83.94 175 LEU A O 1
ATOM 1396 N N . LYS A 1 176 ? -10.911 -18.872 12.661 1.00 85.25 176 LYS A N 1
ATOM 1397 C CA . LYS A 1 176 ? -10.615 -20.265 12.316 1.00 85.25 176 LYS A CA 1
ATOM 1398 C C . LYS A 1 176 ? -10.699 -20.419 10.788 1.00 85.25 176 LYS A C 1
ATOM 1400 O O . LYS A 1 176 ? -11.691 -19.973 10.212 1.00 85.25 176 LYS A O 1
ATOM 1405 N N . PRO A 1 177 ? -9.710 -21.043 10.125 1.00 83.62 177 PRO A N 1
ATOM 1406 C CA . PRO A 1 177 ? -9.822 -21.341 8.701 1.00 83.62 177 PRO A CA 1
ATOM 1407 C C . PRO A 1 177 ? -10.970 -22.341 8.444 1.00 83.62 177 PRO A C 1
ATOM 1409 O O . PRO A 1 177 ? -11.220 -23.192 9.306 1.00 83.62 177 PRO A O 1
ATOM 1412 N N . PRO A 1 178 ? -11.661 -22.273 7.288 1.00 85.12 178 PRO A N 1
ATOM 1413 C CA . PRO A 1 178 ? -12.756 -23.193 6.992 1.00 85.12 178 PRO A CA 1
ATOM 1414 C C . PRO A 1 178 ? -12.268 -24.644 6.934 1.00 85.12 178 PRO A C 1
ATOM 1416 O O . PRO A 1 178 ? -11.201 -24.934 6.387 1.00 85.12 178 PRO A O 1
ATOM 1419 N N . GLU A 1 179 ? -13.053 -25.560 7.502 1.00 86.00 179 GLU A N 1
ATOM 1420 C CA . GLU A 1 179 ? -12.637 -26.952 7.725 1.00 86.00 179 GLU A CA 1
ATOM 1421 C C . GLU A 1 179 ? -12.380 -27.708 6.413 1.00 86.00 179 GLU A C 1
ATOM 1423 O O . GLU A 1 179 ? -11.447 -28.506 6.337 1.00 86.00 179 GLU A O 1
ATOM 1428 N N . ASP A 1 180 ? -13.099 -27.359 5.345 1.00 84.56 180 ASP A N 1
ATOM 1429 C CA . ASP A 1 180 ? -12.922 -27.921 3.998 1.00 84.56 180 ASP A CA 1
ATOM 1430 C C . ASP A 1 180 ? -11.526 -27.661 3.405 1.00 84.56 180 ASP A C 1
ATOM 1432 O O . ASP A 1 180 ? -11.056 -28.398 2.529 1.00 84.56 180 ASP A O 1
ATOM 1436 N N . PHE A 1 181 ? -10.837 -26.612 3.871 1.00 80.38 181 PHE A N 1
ATOM 1437 C CA . PHE A 1 181 ? -9.458 -26.318 3.473 1.00 80.38 181 PHE A CA 1
ATOM 1438 C C . PHE A 1 181 ? -8.421 -27.086 4.292 1.00 80.38 181 PHE A C 1
ATOM 1440 O O . PHE A 1 181 ? -7.292 -27.236 3.825 1.00 80.38 181 PHE A O 1
ATOM 1447 N N . LEU A 1 182 ? -8.804 -27.584 5.469 1.00 82.50 182 LEU A N 1
ATOM 1448 C CA . LEU A 1 182 ? -7.964 -28.398 6.348 1.00 82.50 182 LEU A CA 1
ATOM 1449 C C . LEU A 1 182 ? -8.115 -29.899 6.064 1.00 82.50 182 LEU A C 1
ATOM 1451 O O . LEU A 1 182 ? -7.193 -30.670 6.321 1.00 82.50 182 LEU A O 1
ATOM 1455 N N . ALA A 1 183 ? -9.269 -30.316 5.540 1.00 73.25 183 ALA A N 1
ATOM 1456 C CA . ALA A 1 183 ? -9.555 -31.708 5.231 1.00 73.25 183 ALA A CA 1
ATOM 1457 C C . ALA A 1 183 ? -8.621 -32.267 4.139 1.00 73.25 183 ALA A C 1
ATOM 1459 O O . ALA A 1 183 ? -8.292 -31.586 3.166 1.00 73.25 183 ALA A O 1
ATOM 1460 N N . ASN A 1 184 ? -8.260 -33.548 4.275 1.00 69.50 184 ASN A N 1
ATOM 1461 C CA . ASN A 1 184 ? -7.544 -34.375 3.288 1.00 69.50 184 ASN A CA 1
ATOM 1462 C C . ASN A 1 184 ? -6.041 -34.108 3.085 1.00 69.50 184 ASN A C 1
ATOM 1464 O O . ASN A 1 184 ? -5.435 -34.753 2.230 1.00 69.50 184 ASN A O 1
ATOM 1468 N N . PHE A 1 185 ? -5.415 -33.230 3.870 1.00 66.69 185 PHE A N 1
ATOM 1469 C CA . PHE A 1 185 ? -3.970 -32.995 3.801 1.00 66.69 185 PHE A CA 1
ATOM 1470 C C . PHE A 1 185 ? -3.283 -33.399 5.108 1.00 66.69 185 PHE A C 1
ATOM 1472 O O . PHE A 1 185 ? -3.628 -32.914 6.180 1.00 66.69 185 PHE A O 1
ATOM 1479 N N . ASN A 1 186 ? -2.270 -34.265 5.007 1.00 70.31 186 ASN A N 1
ATOM 1480 C CA . ASN A 1 186 ? -1.432 -34.661 6.147 1.00 70.31 186 ASN A CA 1
ATOM 1481 C C . ASN A 1 186 ? -0.198 -33.754 6.308 1.00 70.31 186 ASN A C 1
ATOM 1483 O O . ASN A 1 186 ? 0.456 -33.780 7.349 1.00 70.31 186 ASN A O 1
ATOM 1487 N N . VAL A 1 187 ? 0.137 -32.968 5.277 1.00 78.44 187 VAL A N 1
ATOM 1488 C CA . VAL A 1 187 ? 1.333 -32.119 5.226 1.00 78.44 187 VAL A CA 1
ATOM 1489 C C . VAL A 1 187 ? 0.941 -30.663 5.466 1.00 78.44 187 VAL A C 1
ATOM 1491 O O . VAL A 1 187 ? 0.154 -30.081 4.722 1.00 78.44 187 VAL A O 1
ATOM 1494 N N . THR A 1 188 ? 1.533 -30.045 6.488 1.00 81.31 188 THR A N 1
ATOM 1495 C CA . THR A 1 188 ? 1.288 -28.647 6.879 1.00 81.31 188 THR A CA 1
ATOM 1496 C C . THR A 1 188 ? 1.565 -27.647 5.758 1.00 81.31 188 THR A C 1
ATOM 1498 O O . THR A 1 188 ? 0.825 -26.678 5.618 1.00 81.31 188 THR A O 1
ATOM 1501 N N . ASN A 1 189 ? 2.584 -27.882 4.928 1.00 85.56 189 ASN A N 1
ATOM 1502 C CA . ASN A 1 189 ? 2.934 -26.978 3.828 1.00 85.56 189 ASN A CA 1
ATOM 1503 C C . ASN A 1 189 ? 1.845 -26.904 2.748 1.00 85.56 189 ASN A C 1
ATOM 1505 O O . ASN A 1 189 ? 1.557 -25.814 2.258 1.00 85.56 189 ASN A O 1
ATOM 1509 N N . ASP A 1 190 ? 1.201 -28.027 2.423 1.00 85.38 190 ASP A N 1
ATOM 1510 C CA . ASP A 1 190 ? 0.139 -28.062 1.411 1.00 85.38 190 ASP A CA 1
ATOM 1511 C C . ASP A 1 190 ? -1.117 -27.336 1.906 1.00 85.38 190 ASP A C 1
ATOM 1513 O O . ASP A 1 190 ? -1.735 -26.575 1.158 1.00 85.38 190 ASP A O 1
ATOM 1517 N N . ILE A 1 191 ? -1.444 -27.493 3.196 1.00 86.31 191 ILE A N 1
ATOM 1518 C CA . ILE A 1 191 ? -2.523 -26.744 3.857 1.00 86.31 191 ILE A CA 1
ATOM 1519 C C . ILE A 1 191 ? -2.237 -25.241 3.779 1.00 86.31 191 ILE A C 1
ATOM 1521 O O . ILE A 1 191 ? -3.101 -24.466 3.369 1.00 86.31 191 ILE A O 1
ATOM 1525 N N . MET A 1 192 ? -1.014 -24.820 4.118 1.00 88.38 192 MET A N 1
ATOM 1526 C CA . MET A 1 192 ? -0.619 -23.409 4.071 1.00 88.38 192 MET A CA 1
ATOM 1527 C C . MET A 1 192 ? -0.676 -22.844 2.649 1.00 88.38 192 MET A C 1
ATOM 1529 O O . MET A 1 192 ? -1.221 -21.760 2.449 1.00 88.38 192 MET A O 1
ATOM 1533 N N . ALA A 1 193 ? -0.187 -23.584 1.650 1.00 88.81 193 ALA A N 1
ATOM 1534 C CA . ALA A 1 193 ? -0.258 -23.175 0.249 1.00 88.81 193 ALA A CA 1
ATOM 1535 C C . ALA A 1 193 ? -1.712 -23.028 -0.231 1.00 88.81 193 ALA A C 1
ATOM 1537 O O . ALA A 1 193 ? -2.045 -22.087 -0.955 1.00 88.81 193 ALA A O 1
ATOM 1538 N N . ARG A 1 194 ? -2.604 -23.923 0.208 1.00 87.69 194 ARG A N 1
ATOM 1539 C CA . ARG A 1 194 ? -4.029 -23.875 -0.130 1.00 87.69 194 ARG A CA 1
ATOM 1540 C C . ARG A 1 194 ? -4.744 -22.699 0.530 1.00 87.69 194 ARG A C 1
ATOM 1542 O O . ARG A 1 194 ? -5.507 -22.013 -0.146 1.00 87.69 194 ARG A O 1
ATOM 1549 N N . LEU A 1 195 ? -4.468 -22.436 1.808 1.00 89.19 195 LEU A N 1
ATOM 1550 C CA . LEU A 1 195 ? -4.999 -21.273 2.524 1.00 89.19 195 LEU A CA 1
ATOM 1551 C C . LEU A 1 195 ? -4.490 -19.964 1.909 1.00 89.19 195 LEU A C 1
ATOM 1553 O O . LEU A 1 195 ? -5.280 -19.052 1.681 1.00 89.19 195 LEU A O 1
ATOM 1557 N N . ALA A 1 196 ? -3.204 -19.893 1.558 1.00 90.31 196 ALA A N 1
ATOM 1558 C CA . ALA A 1 196 ? -2.637 -18.742 0.860 1.00 90.31 196 ALA A CA 1
ATOM 1559 C C . ALA A 1 196 ? -3.313 -18.522 -0.501 1.00 90.31 196 ALA A C 1
ATOM 1561 O O . ALA A 1 196 ? -3.676 -17.395 -0.835 1.00 90.31 196 ALA A O 1
ATOM 1562 N N . ARG A 1 197 ? -3.561 -19.601 -1.258 1.00 90.69 197 ARG A N 1
ATOM 1563 C CA . ARG A 1 197 ? -4.320 -19.531 -2.512 1.00 90.69 197 ARG A CA 1
ATOM 1564 C C . ARG A 1 197 ? -5.744 -19.032 -2.281 1.00 90.69 197 ARG A C 1
ATOM 1566 O O . ARG A 1 197 ? -6.189 -18.172 -3.030 1.00 90.69 197 ARG A O 1
ATOM 1573 N N . PHE A 1 198 ? -6.447 -19.525 -1.265 1.00 88.31 198 PHE A N 1
ATOM 1574 C CA . PHE A 1 198 ? -7.789 -19.045 -0.928 1.00 88.31 198 PHE A CA 1
ATOM 1575 C C . PHE A 1 198 ? -7.795 -17.536 -0.642 1.00 88.31 198 PHE A C 1
ATOM 1577 O O . PHE A 1 198 ? -8.559 -16.806 -1.265 1.00 88.31 198 PHE A O 1
ATOM 1584 N N . VAL A 1 199 ? -6.880 -17.051 0.203 1.00 88.19 199 VAL A N 1
ATOM 1585 C CA . VAL A 1 199 ? -6.751 -15.614 0.503 1.00 88.19 199 VAL A CA 1
ATOM 1586 C C . VAL A 1 199 ? -6.396 -14.805 -0.748 1.00 88.19 199 VAL A C 1
ATOM 1588 O O . VAL A 1 199 ? -6.908 -13.707 -0.927 1.00 88.19 199 VAL A O 1
ATOM 1591 N N . SER A 1 200 ? -5.581 -15.353 -1.656 1.00 90.50 200 SER A N 1
ATOM 1592 C CA . SER A 1 200 ? -5.237 -14.683 -2.920 1.00 90.50 200 SER A CA 1
ATOM 1593 C C . SER A 1 200 ? -6.415 -14.524 -3.888 1.00 90.50 200 SER A C 1
ATOM 1595 O O . SER A 1 200 ? -6.346 -13.695 -4.791 1.00 90.50 200 SER A O 1
ATOM 1597 N N . LEU A 1 201 ? -7.478 -15.315 -3.714 1.00 88.81 201 LEU A N 1
ATOM 1598 C CA . LEU A 1 201 ? -8.696 -15.235 -4.521 1.00 88.81 201 LEU A CA 1
ATOM 1599 C C . LEU A 1 201 ? -9.706 -14.224 -3.966 1.00 88.81 201 LEU A C 1
ATOM 1601 O O . LEU A 1 201 ? -10.677 -13.920 -4.655 1.00 88.81 201 LEU A O 1
ATOM 1605 N N . ILE A 1 202 ? -9.493 -13.707 -2.752 1.00 87.00 202 ILE A N 1
ATOM 1606 C CA . ILE A 1 202 ? -10.347 -12.666 -2.180 1.00 87.00 202 ILE A CA 1
ATOM 1607 C C . ILE A 1 202 ? -10.180 -11.399 -3.036 1.00 87.00 202 ILE A C 1
ATOM 1609 O O . ILE A 1 202 ? -9.049 -10.930 -3.212 1.00 87.00 202 ILE A O 1
ATOM 1613 N N . PRO A 1 203 ? -11.272 -10.844 -3.597 1.00 82.25 203 PRO A N 1
ATOM 1614 C CA . PRO A 1 203 ? -11.183 -9.673 -4.454 1.00 82.25 203 PRO A CA 1
ATOM 1615 C C . PRO A 1 203 ? -10.626 -8.490 -3.666 1.00 82.25 203 PRO A C 1
ATOM 1617 O O . PRO A 1 203 ? -10.955 -8.284 -2.502 1.00 82.25 203 PRO A O 1
ATOM 1620 N N . LYS A 1 204 ? -9.780 -7.685 -4.311 1.00 77.81 204 LYS A N 1
ATOM 1621 C CA . LYS A 1 204 ? -9.297 -6.432 -3.733 1.00 77.81 204 LYS A CA 1
ATOM 1622 C C . LYS A 1 204 ? -10.109 -5.281 -4.308 1.00 77.81 204 LYS A C 1
ATOM 1624 O O . LYS A 1 204 ? -9.922 -4.921 -5.469 1.00 77.81 204 LYS A O 1
ATOM 1629 N N . VAL A 1 205 ? -10.961 -4.686 -3.483 1.00 70.75 205 VAL A N 1
ATOM 1630 C CA . VAL A 1 205 ? -11.724 -3.485 -3.835 1.00 70.75 205 VAL A CA 1
ATOM 1631 C C . VAL A 1 205 ? -11.115 -2.302 -3.085 1.00 70.75 205 VAL A C 1
ATOM 1633 O O . VAL A 1 205 ? -10.983 -2.377 -1.866 1.00 70.75 205 VAL A O 1
ATOM 1636 N N . PRO A 1 206 ? -10.666 -1.235 -3.770 1.00 67.44 206 PRO A N 1
ATOM 1637 C CA . PRO A 1 206 ? -10.216 -0.039 -3.076 1.00 67.44 206 PRO A CA 1
ATOM 1638 C C . PRO A 1 206 ? -11.416 0.682 -2.448 1.00 67.44 206 PRO A C 1
ATOM 1640 O O . PRO A 1 206 ? -12.454 0.832 -3.095 1.00 67.44 206 PRO A O 1
ATOM 1643 N N . AS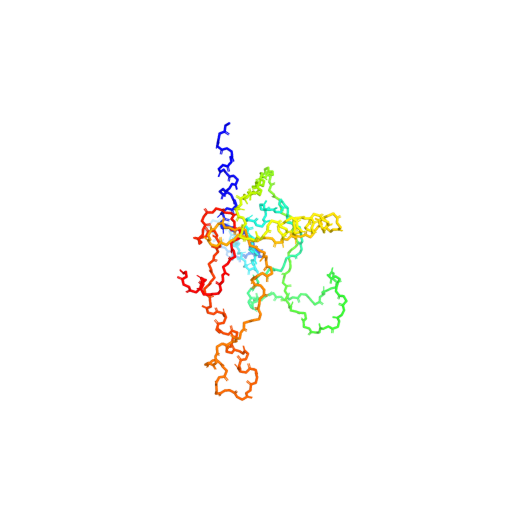P A 1 207 ? -11.248 1.197 -1.230 1.00 63.25 207 ASP A N 1
ATOM 1644 C CA . ASP A 1 207 ? -12.299 1.915 -0.490 1.00 63.25 207 ASP A CA 1
ATOM 1645 C C . ASP A 1 207 ? -12.901 3.072 -1.298 1.00 63.25 207 ASP A C 1
ATOM 1647 O O . ASP A 1 207 ? -14.091 3.350 -1.206 1.00 63.25 207 ASP A O 1
ATOM 1651 N N . SER A 1 208 ? -12.100 3.706 -2.163 1.00 60.50 208 SER A N 1
ATOM 1652 C CA . SER A 1 208 ? -12.543 4.779 -3.061 1.00 60.50 208 SER A CA 1
ATOM 1653 C C . SER A 1 208 ? -13.604 4.352 -4.080 1.00 60.50 208 SER A C 1
ATOM 1655 O O . SER A 1 208 ? -14.356 5.207 -4.550 1.00 60.50 208 SER A O 1
ATOM 1657 N N . VAL A 1 209 ? -13.645 3.065 -4.435 1.00 55.84 209 VAL A N 1
ATOM 1658 C CA . VAL A 1 209 ? -14.624 2.469 -5.356 1.00 55.84 209 VAL A CA 1
ATOM 1659 C C . VAL A 1 209 ? -15.806 1.891 -4.586 1.00 55.84 209 VAL A C 1
ATOM 1661 O O . VAL A 1 209 ? -16.933 2.020 -5.054 1.00 55.84 209 VAL A O 1
ATOM 1664 N N . ALA A 1 210 ? -15.568 1.301 -3.410 1.00 54.72 210 ALA A N 1
ATOM 1665 C CA . ALA A 1 210 ? -16.640 0.767 -2.572 1.00 54.72 210 ALA A CA 1
ATOM 1666 C C . ALA A 1 210 ? -17.532 1.886 -2.008 1.00 54.72 210 ALA A C 1
ATOM 1668 O O . ALA A 1 210 ? -18.755 1.780 -2.060 1.00 54.72 210 ALA A O 1
ATOM 1669 N N . LEU A 1 211 ? -16.936 2.973 -1.499 1.00 55.66 211 LEU A N 1
ATOM 1670 C CA . LEU A 1 211 ? -17.650 4.081 -0.861 1.00 55.66 211 LEU A CA 1
ATOM 1671 C C . LEU A 1 211 ? -16.965 5.430 -1.187 1.00 55.66 211 LEU A C 1
ATOM 1673 O O . LEU A 1 211 ? -15.932 5.783 -0.609 1.00 55.66 211 LEU A O 1
ATOM 1677 N N . PRO A 1 212 ? -17.513 6.228 -2.124 1.00 47.50 212 PRO A N 1
ATOM 1678 C CA . PRO A 1 212 ? -16.874 7.460 -2.575 1.00 47.50 212 PRO A CA 1
ATOM 1679 C C . PRO A 1 212 ? -16.916 8.545 -1.487 1.00 47.50 212 PRO A C 1
ATOM 1681 O O . PRO A 1 212 ? -17.932 9.208 -1.301 1.00 47.50 212 PRO A O 1
ATOM 1684 N N . GLY A 1 213 ? -15.796 8.772 -0.791 1.00 55.16 213 GLY A N 1
ATOM 1685 C CA . GLY A 1 213 ? -15.733 9.824 0.234 1.00 55.16 213 GLY A CA 1
ATOM 1686 C C . GLY A 1 213 ? -14.644 9.681 1.297 1.00 55.16 213 GLY A C 1
ATOM 1687 O O . GLY A 1 213 ? -14.926 9.904 2.462 1.00 55.16 213 GLY A O 1
ATOM 1688 N N . VAL A 1 214 ? -13.411 9.316 0.922 1.00 53.09 214 VAL A N 1
ATOM 1689 C CA . VAL A 1 214 ? -12.177 9.510 1.731 1.00 53.09 214 VAL A CA 1
ATOM 1690 C C . VAL A 1 214 ? -12.251 9.019 3.196 1.00 53.09 214 VAL A C 1
ATOM 1692 O O . VAL A 1 214 ? -11.633 9.603 4.085 1.00 53.09 214 VAL A O 1
ATOM 1695 N N . CYS A 1 215 ? -12.976 7.935 3.476 1.00 62.00 215 CYS A N 1
ATOM 1696 C CA . CYS A 1 215 ? -12.980 7.307 4.795 1.00 62.00 215 CYS A CA 1
ATOM 1697 C C . CYS A 1 215 ? -12.445 5.878 4.695 1.00 62.00 215 CYS A C 1
ATOM 1699 O O . CYS A 1 215 ? -12.899 5.108 3.857 1.00 62.00 215 CYS A O 1
ATOM 1701 N N . ASP A 1 216 ? -11.478 5.552 5.553 1.00 72.50 216 ASP A N 1
ATOM 1702 C CA . ASP A 1 216 ? -10.987 4.191 5.786 1.00 72.50 216 ASP A CA 1
ATOM 1703 C C . ASP A 1 216 ? -12.039 3.447 6.623 1.00 72.50 216 ASP A C 1
ATOM 1705 O O . ASP A 1 216 ? -12.146 3.665 7.843 1.00 72.50 216 ASP A O 1
ATOM 1709 N N . ILE A 1 217 ? -12.853 2.647 5.929 1.00 80.69 217 ILE A N 1
ATOM 1710 C CA . ILE A 1 217 ? -14.020 1.943 6.464 1.00 80.69 217 ILE A CA 1
ATOM 1711 C C . ILE A 1 217 ? -13.635 0.504 6.756 1.00 80.69 217 ILE A C 1
ATOM 1713 O O . ILE A 1 217 ? -13.056 -0.196 5.932 1.00 80.69 217 ILE A O 1
ATOM 1717 N N . TRP A 1 218 ? -13.943 0.068 7.970 1.00 86.25 218 TRP A N 1
ATOM 1718 C CA . TRP A 1 218 ? -13.581 -1.256 8.444 1.00 86.25 218 TRP A CA 1
ATOM 1719 C C . TRP A 1 218 ? -14.814 -2.151 8.412 1.00 86.25 218 TRP A C 1
ATOM 1721 O O . TRP A 1 218 ? -15.815 -1.874 9.077 1.00 86.25 218 TRP A O 1
ATOM 1731 N N . CYS A 1 219 ? -14.721 -3.232 7.641 1.00 85.50 219 CYS A N 1
ATOM 1732 C CA . CYS A 1 219 ? -15.776 -4.227 7.483 1.00 85.50 219 CYS A CA 1
ATOM 1733 C C . CYS A 1 219 ? -15.402 -5.519 8.209 1.00 85.50 219 CYS A C 1
ATOM 1735 O O . CYS A 1 219 ? -14.225 -5.876 8.320 1.00 85.50 219 CYS A O 1
ATOM 1737 N N . ALA A 1 220 ? -16.411 -6.247 8.678 1.00 87.31 220 ALA A N 1
ATOM 1738 C CA . ALA A 1 220 ? -16.225 -7.637 9.074 1.00 87.31 220 ALA A CA 1
ATOM 1739 C C . ALA A 1 220 ? -16.098 -8.547 7.833 1.00 87.31 220 ALA A C 1
ATOM 1741 O O . ALA A 1 220 ? -16.429 -8.150 6.715 1.00 87.31 220 ALA A O 1
ATOM 1742 N N . CYS A 1 221 ? -15.563 -9.759 8.012 1.00 85.06 221 CYS A N 1
ATOM 1743 C CA . CYS A 1 221 ? -15.280 -10.666 6.893 1.00 85.06 221 CYS A CA 1
ATOM 1744 C C . CYS A 1 221 ? -16.538 -11.096 6.128 1.00 85.06 221 CYS A C 1
ATOM 1746 O O . CYS A 1 221 ? -16.480 -11.239 4.915 1.00 85.06 221 CYS A O 1
ATOM 1748 N N . ASP A 1 222 ? -17.651 -11.297 6.829 1.00 84.75 222 ASP A N 1
ATOM 1749 C CA . ASP A 1 222 ? -18.965 -11.590 6.252 1.00 84.75 222 ASP A CA 1
ATOM 1750 C C . ASP A 1 222 ? -19.454 -10.431 5.378 1.00 84.75 222 ASP A C 1
ATOM 1752 O O . ASP A 1 222 ? -19.713 -10.616 4.195 1.00 84.75 222 ASP A O 1
ATOM 1756 N N . GLN A 1 223 ? -19.444 -9.216 5.927 1.00 85.06 223 GLN A N 1
ATOM 1757 C CA . GLN A 1 223 ? -19.828 -8.004 5.206 1.00 85.06 223 GLN A CA 1
ATOM 1758 C C . GLN A 1 223 ? -18.970 -7.782 3.962 1.00 85.06 223 GLN A C 1
ATOM 1760 O O . GLN A 1 223 ? -19.479 -7.337 2.944 1.00 85.06 223 GLN A O 1
ATOM 1765 N N . PHE A 1 224 ? -17.669 -8.073 4.041 1.00 83.00 224 PHE A N 1
ATOM 1766 C CA . PHE A 1 224 ? -16.762 -7.916 2.910 1.00 83.00 224 PHE A CA 1
ATOM 1767 C C . PHE A 1 224 ? -17.013 -8.925 1.789 1.00 83.00 224 PHE A C 1
ATOM 1769 O O . PHE A 1 224 ? -16.889 -8.571 0.624 1.00 83.00 224 PHE A O 1
ATOM 1776 N N . LEU A 1 225 ? -17.337 -10.173 2.129 1.00 81.44 225 LEU A N 1
ATOM 1777 C CA . LEU A 1 225 ? -17.591 -11.216 1.135 1.00 81.44 225 LEU A CA 1
ATOM 1778 C C . LEU A 1 225 ? -18.953 -11.062 0.441 1.00 81.44 225 LEU A C 1
ATOM 1780 O O . LEU A 1 225 ? -19.116 -11.593 -0.655 1.00 81.44 225 LEU A O 1
ATOM 1784 N N . ASP A 1 226 ? -19.891 -10.343 1.062 1.00 79.50 226 ASP A N 1
ATOM 1785 C CA . ASP A 1 226 ? -21.208 -10.024 0.497 1.00 79.50 226 ASP A CA 1
ATOM 1786 C C . ASP A 1 226 ? -21.213 -8.771 -0.412 1.00 79.50 226 ASP A C 1
ATOM 1788 O O . ASP A 1 226 ? -22.226 -8.504 -1.064 1.00 79.50 226 ASP A O 1
ATOM 1792 N N . MET A 1 227 ? -20.119 -7.993 -0.447 1.00 70.75 227 MET A N 1
ATOM 1793 C CA . MET A 1 227 ? -19.951 -6.812 -1.319 1.00 70.75 227 MET A CA 1
ATOM 1794 C C . MET A 1 227 ? -19.515 -7.187 -2.738 1.00 70.75 227 MET A C 1
ATOM 1796 O O . MET A 1 227 ? -20.035 -6.545 -3.680 1.00 70.75 227 MET A O 1
#

Foldseek 3Di:
DPPQQVVQLVLLVDQDKDKDWDWDKDKDFPDWDQPPVRDTDTDIDIDTHTAFMDIGGVNVCLVVQKDWDKDWTHGDPDDPPDDQDPCPPPPDDDDDDPCPPRTDIDTDIDGDPPRRDHNDQPPQDFAAPDDPVVVVVLVVVQVVVCVVCVPDDDDQWAQAPVRHTDGPVVQDDDDDDDVVLVPPDPDPVSSVVSVVVVVVPQDDDPPCRVPPDNGPHDYHPVRSVVD

Secondary structure (DSSP, 8-state):
--SHHHHHHHHTT---EEEEEEEEEEEEEEEEEE-TTS-EEEEEEEEEEEEEEEEEEHHHHHHHSEEEEEEE-B--S--TT----S--TTS---S--S------EEEEEEE-SSPPPPPP-----PPBSS-HHHHHHHHHHHHHHHHH-TTS----EEE-TTS-EEEGGGT----PPPHHHHTT---HHHHHHHHHHHHHTS----HHHHSSSS--B---HHHHHT-

Radius of gyration: 27.65 Å; chains: 1; bounding box: 55×66×88 Å